Protein AF-A0A922MJH6-F1 (afdb_monomer)

Secondary structure (DSSP, 8-state):
---HHHHHHHHHHHHHHHHHHHH-TTS-HHHHHHHHHHHHHHHHHH---HHHHHHHHHHHHHHHGGGSPPTTS-----HHHHHTHHHHHHHHHHHHHHGGGS-HHHHHHHHHHSSSPHHHHHHGGG-SSHHHHHHHHHHHHHHHHHHHSSTT-THHHHHHHHHHHHHHHHHTT---TTS-HHHHHHHHHHHHHHTSTTT--S--HHHHHHHHHHHHHHHHHHHHHHHHHHHHHHHHHGGG--

Solvent-accessible surface area (backbone atoms only — not comparable to full-atom values): 13184 Å² total; per-residue (Å²): 133,76,51,76,72,52,50,52,52,50,51,66,57,48,48,60,55,30,54,50,46,48,68,40,83,87,54,53,64,67,58,24,22,50,28,27,44,51,44,32,53,48,43,64,76,72,58,83,56,66,66,62,53,49,51,52,38,52,53,24,44,70,55,28,54,70,51,43,54,44,100,86,70,45,66,55,84,44,70,70,45,52,72,41,15,60,34,26,15,28,18,40,42,24,35,40,63,47,49,68,79,43,57,38,71,58,43,44,47,37,34,71,76,38,83,71,24,57,68,58,39,55,56,25,57,62,32,78,26,66,52,29,22,53,26,25,47,48,32,50,40,48,56,50,50,46,29,45,76,47,101,74,54,46,72,83,48,45,71,62,47,62,69,42,47,65,55,49,56,48,48,30,63,52,80,66,80,89,55,58,74,67,58,45,53,50,45,21,51,52,33,52,58,46,46,39,66,84,73,45,94,77,84,53,70,68,59,54,54,48,48,50,52,49,49,52,50,48,50,53,51,52,49,52,53,48,54,59,46,53,71,58,52,60,65,60,64,71,74,75,80,127

Radius of gyration: 19.32 Å; Cα contacts (8 Å, |Δi|>4): 259; chains: 1; bounding box: 60×49×44 Å

Nearest PDB structures (foldseek):
  3tj1-assembly1_A  TM=5.014E-01  e=6.610E+00  Saccharomyces cerevisiae S288C
  6qzr-assembly3_E-4  TM=2.873E-01  e=4.414E+00  Homo sapiens
  5xjm-assembly1_A  TM=2.313E-01  e=6.043E+00  Homo sapiens
  5n5y-assembly1_O  TM=2.832E-01  e=8.652E+00  Saccharomyces cerevisiae

Sequence (242 aa):
MIGEDGTEEFVREVRPALIAACTDKTASLDTRTECCSSLAVLCYLMEDDLSEILEVMRMYETIFSGSYLKGDGSVKVSGAAVDAGACHAAALDGWALLLPLLAPGHALALLTNQAPSFARLGDLLEAVSLEVRMAAGTALAIAYETVTDDDGSAESLTDLVDGLLPRLSELARDSHKFRAKRDRKLQRATFRDILKPYCNQFMIFILTIILISQHLQNNAACKARTLARKKNRDKRSAALAM

InterPro domains:
  IPR006921 Interferon-related developmental regulator, C-terminal [PF04836] (214-237)
  IPR007701 Interferon-related developmental regulator, N-terminal [PF05004] (5-196)
  IPR016024 Armadillo-type fold [SSF48371] (8-189)
  IPR039777 Interferon-related developmental regulator [PTHR12354] (5-196)

Organism: Spodoptera exigua (NCBI:txid7107)

Foldseek 3Di:
DQPPVRLVVCLVPVLVVLLCQLPPPVDDLVSNLLSLLVNLVSCLVPNLDPVVLVVLLVSLCVLLVLQFADPVLHGDDDPVQQNNLSSNLSSLLSNLLSLLSDQLVVLQCCLPPHPPHLVRLLSQCNGPHLSSVLSSLLSNLSSQCSNVVDPPRNVVCVVVVVVSVVVLVCQLVDPDPPDDPVSSVVSNVSSVLSCCVVPPVDDCNVVSSCVSNVVSVVVVVVVVVVVVVVVVVVVVVVVPPD

pLDDT: mean 80.91, std 15.32, range [41.16, 98.0]

Mean predicted aligned error: 9.67 Å

Structure (mmCIF, N/CA/C/O backbone):
data_AF-A0A922MJH6-F1
#
_entry.id   AF-A0A922MJH6-F1
#
loop_
_atom_site.group_PDB
_atom_site.id
_atom_site.type_symbol
_atom_site.label_atom_id
_atom_site.label_alt_id
_atom_site.label_comp_id
_atom_site.label_asym_id
_atom_site.label_entity_id
_atom_site.label_seq_id
_atom_site.pdbx_PDB_ins_code
_atom_site.Cartn_x
_atom_site.Cartn_y
_atom_site.Cartn_z
_atom_site.occupancy
_atom_site.B_iso_or_equiv
_atom_site.auth_seq_id
_atom_site.auth_comp_id
_atom_site.auth_asym_id
_atom_site.auth_atom_id
_atom_site.pdbx_PDB_model_num
ATOM 1 N N . MET A 1 1 ? -28.861 15.941 -3.429 1.00 41.50 1 MET A N 1
ATOM 2 C CA . MET A 1 1 ? -27.729 16.735 -3.934 1.00 41.50 1 MET A CA 1
ATOM 3 C C . MET A 1 1 ? -27.183 17.474 -2.740 1.00 41.50 1 MET A C 1
ATOM 5 O O . MET A 1 1 ? -27.859 18.359 -2.240 1.00 41.50 1 MET A O 1
ATOM 9 N N . ILE A 1 2 ? -26.065 17.002 -2.205 1.00 48.47 2 ILE A N 1
ATOM 10 C CA . ILE A 1 2 ? -25.279 17.785 -1.255 1.00 48.47 2 ILE A CA 1
ATOM 11 C C . ILE A 1 2 ? -24.540 18.800 -2.144 1.00 48.47 2 ILE A C 1
ATOM 13 O O . ILE A 1 2 ? -23.978 18.382 -3.154 1.00 48.47 2 ILE A O 1
ATOM 17 N N . GLY A 1 3 ? -24.681 20.105 -1.890 1.00 54.25 3 GLY A N 1
ATOM 18 C CA . GLY A 1 3 ? -23.923 21.130 -2.628 1.00 54.25 3 GLY A CA 1
ATOM 19 C C . GLY A 1 3 ? -22.424 21.022 -2.327 1.00 54.25 3 GLY A C 1
ATOM 20 O O . GLY A 1 3 ? -22.069 20.343 -1.367 1.00 54.25 3 GLY A O 1
ATOM 21 N N . GLU A 1 4 ? -21.567 21.683 -3.111 1.00 59.75 4 GLU A N 1
ATOM 22 C CA . GLU A 1 4 ? -20.101 21.672 -2.910 1.00 59.75 4 GLU A CA 1
ATOM 23 C C . GLU A 1 4 ? -19.707 21.987 -1.448 1.00 59.75 4 GLU A C 1
ATOM 25 O O . GLU A 1 4 ? -18.913 21.256 -0.855 1.00 59.75 4 GLU A O 1
ATOM 30 N N . ASP A 1 5 ? -20.390 22.943 -0.806 1.00 61.47 5 ASP A N 1
ATOM 31 C CA . ASP A 1 5 ? -20.193 23.278 0.617 1.00 61.47 5 ASP A CA 1
ATOM 32 C C . ASP A 1 5 ? -20.487 22.107 1.576 1.00 61.47 5 ASP A C 1
ATOM 34 O O . ASP A 1 5 ? -19.792 21.898 2.570 1.00 61.47 5 ASP A O 1
ATOM 38 N N . GLY A 1 6 ? -21.517 21.307 1.288 1.00 70.12 6 GLY A N 1
ATOM 39 C CA . GLY A 1 6 ? -21.887 20.175 2.140 1.00 70.12 6 GLY A CA 1
ATOM 40 C C . GLY A 1 6 ? -21.005 18.945 1.916 1.00 70.12 6 GLY A C 1
ATOM 41 O O . GLY A 1 6 ? -20.899 18.091 2.797 1.00 70.12 6 GLY A O 1
ATOM 42 N N . THR A 1 7 ? -20.381 18.822 0.739 1.00 71.94 7 THR A N 1
ATOM 43 C CA . THR A 1 7 ? -19.410 17.752 0.475 1.00 71.94 7 THR A CA 1
ATOM 44 C C . THR A 1 7 ? -18.099 18.011 1.203 1.00 71.94 7 THR A C 1
ATOM 46 O O . THR A 1 7 ? -17.541 17.077 1.778 1.00 71.94 7 THR A O 1
ATOM 49 N N . GLU A 1 8 ? -17.658 19.267 1.261 1.00 72.88 8 GLU A N 1
ATOM 50 C CA . GLU A 1 8 ? -16.453 19.653 1.995 1.00 72.88 8 GLU A CA 1
ATOM 51 C C . GLU A 1 8 ? -16.626 19.453 3.514 1.00 72.88 8 GLU A C 1
ATOM 53 O O . GLU A 1 8 ? -15.759 18.880 4.175 1.00 72.88 8 GLU A O 1
ATOM 58 N N . GLU A 1 9 ? -17.783 19.835 4.071 1.00 79.81 9 GLU A N 1
ATOM 59 C CA . GLU A 1 9 ? -18.111 19.612 5.487 1.00 79.81 9 GLU A CA 1
ATOM 60 C C . GLU A 1 9 ? -18.127 18.117 5.848 1.00 79.81 9 GLU A C 1
ATOM 62 O O . GLU A 1 9 ? -17.487 17.702 6.817 1.00 79.81 9 GLU A O 1
ATOM 67 N N . PHE A 1 10 ? -18.769 17.283 5.021 1.00 81.62 10 PHE A N 1
ATOM 68 C CA . PHE A 1 10 ? -18.782 15.829 5.209 1.00 81.62 10 PHE A CA 1
ATOM 69 C C . PHE A 1 10 ? -17.367 15.236 5.229 1.00 81.62 10 PHE A C 1
ATOM 71 O O . PHE A 1 10 ? -17.035 14.415 6.086 1.00 81.62 10 PHE A O 1
ATOM 78 N N . VAL A 1 11 ? -16.516 15.655 4.294 1.00 81.38 11 VAL A N 1
ATOM 79 C CA . VAL A 1 11 ? -15.129 15.192 4.194 1.00 81.38 11 VAL A CA 1
ATOM 80 C C . VAL A 1 11 ? -14.319 15.600 5.432 1.00 81.38 11 VAL A C 1
ATOM 82 O O . VAL A 1 11 ? -13.539 14.791 5.949 1.00 81.38 11 VAL A O 1
ATOM 85 N N . ARG A 1 12 ? -14.544 16.816 5.943 1.00 83.31 12 ARG A N 1
ATOM 86 C CA . ARG A 1 12 ? -13.898 17.350 7.151 1.00 83.31 12 ARG A CA 1
ATOM 87 C C . ARG A 1 12 ? -14.277 16.575 8.414 1.00 83.31 12 ARG A C 1
ATOM 89 O O . ARG A 1 12 ? -13.444 16.425 9.304 1.00 83.31 12 ARG A O 1
ATOM 96 N N . GLU A 1 13 ? -15.492 16.036 8.484 1.00 87.38 13 GLU A N 1
ATOM 97 C CA . GLU A 1 13 ? -15.939 15.201 9.606 1.00 87.38 13 GLU A CA 1
ATOM 98 C C . GLU A 1 13 ? -15.499 13.734 9.482 1.00 87.38 13 GLU A C 1
ATOM 100 O O . GLU A 1 13 ? -15.044 13.118 10.450 1.00 87.38 13 GLU A O 1
ATOM 105 N N . VAL A 1 14 ? -15.635 13.148 8.290 1.00 88.88 14 VAL A N 1
ATOM 106 C CA . VAL A 1 14 ? -15.465 11.700 8.093 1.00 88.88 14 VAL A CA 1
ATOM 107 C C . VAL A 1 14 ? -13.999 11.289 8.057 1.00 88.88 14 VAL A C 1
ATOM 109 O O . VAL A 1 14 ? -13.645 10.226 8.576 1.00 88.88 14 VAL A O 1
ATOM 112 N N . ARG A 1 15 ? -13.121 12.110 7.479 1.00 89.94 15 ARG A N 1
ATOM 113 C CA . ARG A 1 15 ? -11.704 11.760 7.341 1.00 89.94 15 ARG A CA 1
ATOM 114 C C . ARG A 1 15 ? -10.993 11.603 8.690 1.00 89.94 15 ARG A C 1
ATOM 116 O O . ARG A 1 15 ? -10.376 10.551 8.864 1.00 89.94 15 ARG A O 1
ATOM 123 N N . PRO A 1 16 ? -11.092 12.526 9.671 1.00 92.38 16 PRO A N 1
ATOM 124 C CA . PRO A 1 16 ? -10.463 12.318 10.976 1.00 92.38 16 PRO A CA 1
ATOM 125 C C . PRO A 1 16 ? -10.960 11.046 11.672 1.00 92.38 16 PRO A C 1
ATOM 127 O O . PRO A 1 16 ? -10.169 10.318 12.273 1.00 92.38 16 PRO A O 1
ATOM 130 N N . ALA A 1 17 ? -12.253 10.728 11.541 1.00 92.81 17 ALA A N 1
ATOM 131 C CA . ALA A 1 17 ? -12.826 9.502 12.091 1.00 92.81 17 ALA A CA 1
ATOM 132 C C . ALA A 1 17 ? -12.249 8.242 11.420 1.00 92.81 17 ALA A C 1
ATOM 134 O O . ALA A 1 17 ? -11.918 7.271 12.106 1.00 92.81 17 ALA A O 1
ATOM 135 N N . LEU A 1 18 ? -12.075 8.259 10.095 1.00 92.81 18 LEU A N 1
ATOM 136 C CA . LEU A 1 18 ? -11.432 7.166 9.365 1.00 92.81 18 LEU A CA 1
ATOM 137 C C . LEU A 1 18 ? -9.947 7.025 9.726 1.00 92.81 18 LEU A C 1
ATOM 139 O O . LEU A 1 18 ? -9.496 5.900 9.938 1.00 92.81 18 LEU A O 1
ATOM 143 N N . ILE A 1 19 ? -9.201 8.127 9.852 1.00 94.12 19 ILE A N 1
ATOM 144 C CA . ILE A 1 19 ? -7.792 8.118 10.290 1.00 94.12 19 ILE A CA 1
ATOM 145 C C . ILE A 1 19 ? -7.670 7.501 11.690 1.00 94.12 19 ILE A C 1
ATOM 147 O O . ILE A 1 19 ? -6.842 6.608 11.913 1.00 94.12 19 ILE A O 1
ATOM 151 N N . ALA A 1 20 ? -8.531 7.921 12.621 1.00 94.69 20 ALA A N 1
ATOM 152 C CA . ALA A 1 20 ? -8.580 7.360 13.967 1.00 94.69 20 ALA A CA 1
ATOM 153 C C . ALA A 1 20 ? -8.878 5.853 13.928 1.00 94.69 20 ALA A C 1
ATOM 155 O O . ALA A 1 20 ? -8.175 5.066 14.559 1.00 94.69 20 ALA A O 1
ATOM 156 N N . ALA A 1 21 ? -9.850 5.426 13.118 1.00 94.56 21 ALA A N 1
ATOM 157 C CA . ALA A 1 21 ? -10.200 4.015 12.982 1.00 94.56 21 ALA A CA 1
ATOM 158 C C . ALA A 1 21 ? -9.085 3.168 12.337 1.00 94.56 21 ALA A C 1
ATOM 160 O O . ALA A 1 21 ? -8.906 2.015 12.720 1.00 94.56 21 ALA A O 1
ATOM 161 N N . CYS A 1 22 ? -8.305 3.710 11.393 1.00 93.50 22 CYS A N 1
ATOM 162 C CA . CYS A 1 22 ? -7.173 2.998 10.779 1.00 93.50 22 CYS A CA 1
ATOM 163 C C . CYS A 1 22 ? -6.057 2.690 11.795 1.00 93.50 22 CYS A C 1
ATOM 165 O O . CYS A 1 22 ? -5.424 1.623 11.752 1.00 93.50 22 CYS A O 1
ATOM 167 N N . THR A 1 23 ? -5.824 3.625 12.719 1.00 93.38 23 THR A N 1
ATOM 168 C CA . THR A 1 23 ? -4.714 3.592 13.684 1.00 93.38 23 THR A CA 1
ATOM 169 C C . THR A 1 23 ? -5.100 3.028 15.056 1.00 93.38 23 THR A C 1
ATOM 171 O O . THR A 1 23 ? -4.215 2.654 15.831 1.00 93.38 23 THR A O 1
ATOM 174 N N . ASP A 1 24 ? -6.396 2.872 15.336 1.00 93.88 24 ASP A N 1
ATOM 175 C CA . ASP A 1 24 ? -6.909 2.262 16.561 1.00 93.88 24 ASP A CA 1
ATOM 176 C C . ASP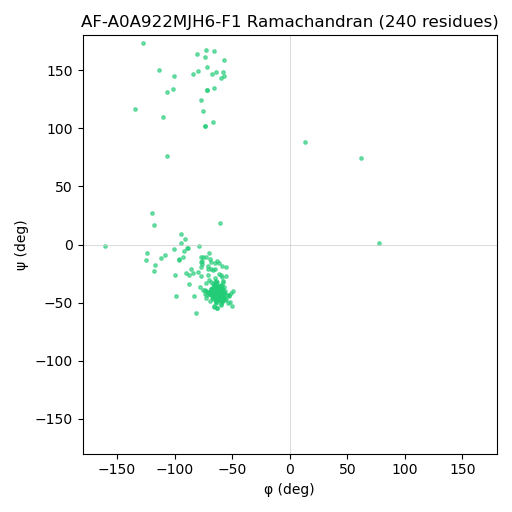 A 1 24 ? -6.557 0.768 16.644 1.00 93.88 24 ASP A C 1
ATOM 178 O O . ASP A 1 24 ? -7.149 -0.090 15.988 1.00 93.88 24 ASP A O 1
ATOM 182 N N . LYS A 1 25 ? -5.592 0.435 17.506 1.00 91.06 25 LYS A N 1
ATOM 183 C CA . LYS A 1 25 ? -5.151 -0.949 17.742 1.00 91.06 25 LYS A CA 1
ATOM 184 C C . LYS A 1 25 ? -6.161 -1.790 18.529 1.00 91.06 25 LYS A C 1
ATOM 186 O O . LYS A 1 25 ? -5.965 -3.000 18.627 1.00 91.06 25 LYS A O 1
ATOM 191 N N . THR A 1 26 ? -7.196 -1.179 19.105 1.00 93.44 26 THR A N 1
ATOM 192 C CA . THR A 1 26 ? -8.280 -1.887 19.803 1.00 93.44 26 THR A CA 1
ATOM 193 C C . THR A 1 26 ? -9.383 -2.339 18.844 1.00 93.44 26 THR A C 1
ATOM 195 O O . THR A 1 26 ? -10.095 -3.302 19.137 1.00 93.44 26 THR A O 1
ATOM 198 N N . ALA A 1 27 ? -9.478 -1.709 17.669 1.00 92.94 27 ALA A N 1
ATOM 199 C CA . ALA A 1 27 ? -10.381 -2.113 16.604 1.00 92.94 27 ALA A CA 1
ATOM 200 C C . ALA A 1 27 ? -9.930 -3.418 15.926 1.00 92.94 27 ALA A C 1
ATOM 202 O O . ALA A 1 27 ? -8.744 -3.750 15.845 1.00 92.94 27 ALA A O 1
ATOM 203 N N . SER A 1 28 ? -10.899 -4.159 15.384 1.00 94.69 28 SER A N 1
ATOM 204 C CA . SER A 1 28 ? -10.612 -5.394 14.649 1.00 94.69 28 SER A CA 1
ATOM 205 C C . SER A 1 28 ? -9.804 -5.119 13.374 1.00 94.69 28 SER A C 1
ATOM 207 O O . SER A 1 28 ? -9.985 -4.088 12.723 1.00 94.69 28 SER A O 1
ATOM 209 N N . LEU A 1 29 ? -8.947 -6.064 12.972 1.00 93.19 29 LEU A N 1
ATOM 210 C CA . LEU A 1 29 ? -8.166 -5.948 11.732 1.00 93.19 29 LEU A CA 1
ATOM 211 C C . LEU A 1 29 ? -9.058 -5.802 10.493 1.00 93.19 29 LEU A C 1
ATOM 213 O O . LEU A 1 29 ? -8.712 -5.051 9.584 1.00 93.19 29 LEU A O 1
ATOM 217 N N . ASP A 1 30 ? -10.223 -6.451 10.480 1.00 92.25 30 ASP A N 1
ATOM 218 C CA . ASP A 1 30 ? -11.203 -6.307 9.402 1.00 92.25 30 ASP A CA 1
ATOM 219 C C . ASP A 1 30 ? -11.723 -4.868 9.310 1.00 92.25 30 ASP A C 1
ATOM 221 O O . ASP A 1 30 ? -11.729 -4.288 8.226 1.00 92.25 30 ASP A O 1
ATOM 225 N N . THR A 1 31 ? -12.104 -4.268 10.443 1.00 93.00 31 THR A N 1
ATOM 226 C CA . THR A 1 31 ? -12.551 -2.867 10.502 1.00 93.00 31 THR A CA 1
ATOM 227 C C . THR A 1 31 ? -11.465 -1.932 9.987 1.00 93.00 31 THR A C 1
ATOM 229 O O . THR A 1 31 ? -11.724 -1.119 9.106 1.00 93.00 31 THR A O 1
ATOM 232 N N . ARG A 1 32 ? -10.233 -2.093 10.480 1.00 96.06 32 ARG A N 1
ATOM 233 C CA . ARG A 1 32 ? -9.094 -1.257 10.081 1.00 96.06 32 ARG A CA 1
ATOM 234 C C . ARG A 1 32 ? -8.790 -1.374 8.587 1.00 96.06 32 ARG A C 1
ATOM 236 O O . ARG A 1 32 ? -8.533 -0.363 7.943 1.00 96.06 32 ARG A O 1
ATOM 243 N N . THR A 1 33 ? -8.878 -2.583 8.030 1.00 94.94 33 THR A N 1
ATOM 244 C CA . THR A 1 33 ? -8.679 -2.848 6.594 1.00 94.94 33 THR A CA 1
ATOM 245 C C . THR A 1 33 ? -9.696 -2.087 5.740 1.00 94.94 33 THR A C 1
ATOM 247 O O . THR A 1 33 ? -9.323 -1.419 4.773 1.00 94.94 33 THR A O 1
ATOM 250 N N . GLU A 1 34 ? -10.978 -2.146 6.111 1.00 91.56 34 GLU A N 1
ATOM 251 C CA . GLU A 1 34 ? -12.038 -1.423 5.397 1.00 91.56 34 GLU A CA 1
ATOM 252 C C . GLU A 1 34 ? -11.906 0.094 5.559 1.00 91.56 34 GLU A C 1
ATOM 254 O O . GLU A 1 34 ? -12.120 0.829 4.595 1.00 91.56 34 GLU A O 1
ATOM 259 N N . CYS A 1 35 ? -11.512 0.572 6.743 1.00 95.56 35 CYS A N 1
ATOM 260 C CA . CYS A 1 35 ? -11.248 1.990 6.971 1.00 95.56 35 CYS A CA 1
ATOM 261 C C . CYS A 1 35 ? -10.081 2.491 6.113 1.00 95.56 35 CYS A C 1
ATOM 263 O O . CYS A 1 35 ? -10.225 3.548 5.508 1.00 95.56 35 CYS A O 1
ATOM 265 N N . CYS A 1 36 ? -8.995 1.718 5.972 1.00 96.56 36 CYS A N 1
ATOM 266 C CA . CYS A 1 36 ? -7.884 2.075 5.081 1.00 96.56 36 CYS A CA 1
ATOM 267 C C . CYS A 1 36 ? -8.365 2.200 3.630 1.00 96.56 36 CYS A C 1
ATOM 269 O O . CYS A 1 36 ? -8.112 3.194 2.962 1.00 96.56 36 CYS A O 1
ATOM 271 N N . SER A 1 37 ? -9.135 1.220 3.157 1.00 93.06 37 SER A N 1
ATOM 272 C CA . SER A 1 37 ? -9.678 1.246 1.793 1.00 93.06 37 SER A CA 1
ATOM 273 C C . SER A 1 37 ? -10.624 2.433 1.571 1.00 93.06 37 SER A C 1
ATOM 275 O O . SER A 1 37 ? -10.563 3.100 0.541 1.00 93.06 37 SER A O 1
ATOM 277 N N . SER A 1 38 ? -11.490 2.713 2.548 1.00 91.88 38 SER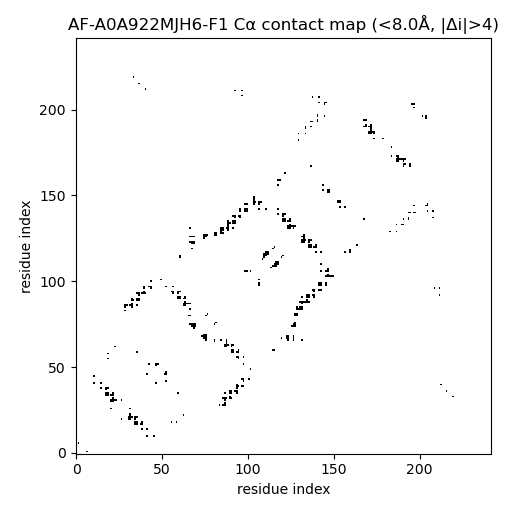 A N 1
ATOM 278 C CA . SER A 1 38 ? -12.481 3.793 2.471 1.00 91.88 38 SER A CA 1
ATOM 279 C C . SER A 1 38 ? -11.827 5.170 2.515 1.00 91.88 38 SER A C 1
ATOM 281 O O . SER A 1 38 ? -12.211 6.045 1.745 1.00 91.88 38 SER A O 1
ATOM 283 N N . LEU A 1 39 ? -10.826 5.353 3.379 1.00 93.69 39 LEU A N 1
ATOM 284 C CA . LEU A 1 39 ? -10.064 6.594 3.480 1.00 93.69 39 LEU A CA 1
ATOM 285 C C . LEU A 1 39 ? -9.294 6.871 2.188 1.00 93.69 39 LEU A C 1
ATOM 287 O O . LEU A 1 39 ? -9.320 7.995 1.706 1.00 93.69 39 LEU A O 1
ATOM 291 N N . ALA A 1 40 ? -8.668 5.853 1.590 1.00 92.56 40 ALA A N 1
ATOM 292 C CA . ALA A 1 40 ? -7.939 6.016 0.335 1.00 92.56 40 ALA A CA 1
ATOM 293 C C . ALA A 1 40 ? -8.857 6.490 -0.799 1.00 92.56 40 ALA A C 1
ATOM 295 O O . ALA A 1 40 ? -8.517 7.431 -1.508 1.00 92.56 40 ALA A O 1
ATOM 296 N N . VAL A 1 41 ? -10.040 5.880 -0.936 1.00 88.25 41 VAL A N 1
ATOM 297 C CA . VAL A 1 41 ? -11.032 6.286 -1.943 1.00 88.25 41 VAL A CA 1
ATOM 298 C C . VAL A 1 41 ? -11.589 7.681 -1.649 1.00 88.25 41 VAL A C 1
ATOM 300 O O . VAL A 1 41 ? -11.772 8.458 -2.581 1.00 88.25 41 VAL A O 1
ATOM 303 N N . LEU A 1 42 ? -11.839 8.011 -0.378 1.00 88.44 42 LEU A N 1
ATOM 304 C CA . LEU A 1 42 ? -12.294 9.343 0.026 1.00 88.44 42 LEU A CA 1
ATOM 305 C C . LEU A 1 42 ? -11.269 10.413 -0.369 1.00 88.44 42 LEU A C 1
ATOM 307 O O . LEU A 1 42 ? -11.633 11.361 -1.055 1.00 88.44 42 LEU A O 1
ATOM 311 N N . CYS A 1 43 ? -10.002 10.230 0.011 1.00 89.88 43 CYS A N 1
ATOM 312 C CA . CYS A 1 43 ? -8.921 11.156 -0.322 1.00 89.88 43 CYS A CA 1
ATOM 313 C C . CYS A 1 43 ? -8.691 11.238 -1.836 1.00 89.88 43 CYS A C 1
ATOM 315 O O . CYS A 1 43 ? -8.580 12.329 -2.369 1.00 89.88 43 CYS A O 1
ATOM 317 N N . TYR A 1 44 ? -8.703 10.111 -2.553 1.00 87.19 44 TYR A N 1
ATOM 318 C CA . TYR A 1 44 ? -8.515 10.115 -4.006 1.00 87.19 44 TYR A CA 1
ATOM 319 C C . TYR A 1 44 ? -9.596 10.894 -4.764 1.00 87.19 44 TYR A C 1
ATOM 321 O O . TYR A 1 44 ? -9.315 11.502 -5.791 1.00 87.19 44 TYR A O 1
ATOM 329 N N . LEU A 1 45 ? -10.843 10.843 -4.291 1.00 83.81 45 LEU A N 1
ATOM 330 C CA . LEU A 1 45 ? -11.960 11.495 -4.971 1.00 83.81 45 LEU A CA 1
ATOM 331 C C . LEU A 1 45 ? -12.148 12.951 -4.552 1.00 83.81 45 LEU A C 1
ATOM 333 O O . LEU A 1 45 ? -12.630 13.734 -5.364 1.00 83.81 45 LEU A O 1
ATOM 337 N N . MET A 1 46 ? -11.864 13.277 -3.290 1.00 84.06 46 MET A N 1
ATOM 338 C CA . MET A 1 46 ? -12.343 14.508 -2.660 1.00 84.06 46 MET A CA 1
ATOM 339 C C . MET A 1 46 ? -11.239 15.389 -2.078 1.00 84.06 46 MET A C 1
ATOM 341 O O . MET A 1 46 ? -11.571 16.474 -1.620 1.00 84.06 46 MET A O 1
ATOM 345 N N . GLU A 1 47 ? -9.982 14.938 -2.038 1.00 83.19 47 GLU A N 1
ATOM 346 C CA . GLU A 1 47 ? -8.882 15.752 -1.517 1.00 83.19 47 GLU A CA 1
ATOM 347 C C . GLU A 1 47 ? -8.048 16.373 -2.637 1.00 83.19 47 GLU A C 1
ATOM 349 O O . GLU A 1 47 ? -7.632 15.677 -3.566 1.00 83.19 47 GLU A O 1
ATOM 354 N N . ASP A 1 48 ? -7.756 17.662 -2.497 1.00 83.00 48 ASP A N 1
ATOM 355 C CA . ASP A 1 48 ? -6.895 18.443 -3.382 1.00 83.00 48 ASP A CA 1
ATOM 356 C C . ASP A 1 48 ? -5.733 19.143 -2.646 1.00 83.00 48 ASP A C 1
ATOM 358 O O . ASP A 1 48 ? -4.757 19.544 -3.290 1.00 83.00 48 ASP A O 1
ATOM 362 N N . ASP A 1 49 ? -5.757 19.224 -1.310 1.00 87.81 49 ASP A N 1
ATOM 363 C CA . ASP A 1 49 ? -4.648 19.714 -0.494 1.00 87.81 49 ASP A CA 1
ATOM 364 C C . ASP A 1 49 ? -3.520 18.674 -0.397 1.00 87.81 49 ASP A C 1
ATOM 366 O O . ASP A 1 49 ? -3.629 17.592 0.191 1.00 87.81 49 ASP A O 1
ATOM 370 N N . LEU A 1 50 ? -2.367 19.038 -0.961 1.00 88.00 50 LEU A N 1
ATOM 371 C CA . LEU A 1 50 ? -1.170 18.202 -0.976 1.00 88.00 50 LEU A CA 1
ATOM 372 C C . LEU A 1 50 ? -0.666 17.835 0.432 1.00 88.00 50 LEU A C 1
ATOM 374 O O . LEU A 1 50 ? -0.141 16.738 0.626 1.00 88.00 50 LEU A O 1
ATOM 378 N N . SER A 1 51 ? -0.788 18.731 1.411 1.00 92.31 51 SER A N 1
ATOM 379 C CA . SER A 1 51 ? -0.324 18.492 2.783 1.00 92.31 51 SER A CA 1
ATOM 380 C C . SER A 1 51 ? -1.162 17.405 3.445 1.00 92.31 51 SER A C 1
ATOM 382 O O . SER A 1 51 ? -0.604 16.462 4.008 1.00 92.31 51 SER A O 1
ATOM 384 N N . GLU A 1 52 ? -2.482 17.485 3.291 1.00 90.25 52 GLU A N 1
ATOM 385 C CA . GLU A 1 52 ? -3.437 16.487 3.781 1.00 90.25 52 GLU A CA 1
ATOM 386 C C . GLU A 1 52 ? -3.200 15.112 3.138 1.00 90.25 52 GLU A C 1
ATOM 388 O O . GLU A 1 52 ? -3.139 14.088 3.830 1.00 90.25 52 GLU A O 1
ATOM 393 N N . ILE A 1 53 ? -2.977 15.075 1.818 1.00 90.94 53 ILE A N 1
ATOM 394 C CA . ILE A 1 53 ? -2.637 13.838 1.093 1.00 90.94 53 ILE A CA 1
ATOM 395 C C . ILE A 1 53 ? -1.358 13.219 1.667 1.00 90.94 53 ILE A C 1
ATOM 397 O O . ILE A 1 53 ? -1.322 12.022 1.973 1.00 90.94 53 ILE A O 1
ATOM 401 N N . LEU A 1 54 ? -0.309 14.025 1.857 1.00 94.00 54 LEU A N 1
ATOM 402 C CA . LEU A 1 54 ? 0.968 13.560 2.400 1.00 94.00 54 LEU A CA 1
ATOM 403 C C . LEU A 1 54 ? 0.846 13.070 3.848 1.00 94.00 54 LEU A C 1
ATOM 405 O O . LEU A 1 54 ? 1.513 12.100 4.220 1.00 94.00 54 LEU A O 1
ATOM 409 N N . GLU A 1 55 ? 0.006 13.694 4.672 1.00 95.12 55 GLU A N 1
ATOM 410 C CA . GLU A 1 55 ? -0.267 13.233 6.036 1.00 95.12 55 GLU A CA 1
ATOM 411 C C . GLU A 1 55 ? -0.948 11.863 6.051 1.00 95.12 55 GLU A C 1
ATOM 413 O O . GLU A 1 55 ? -0.513 10.964 6.783 1.00 95.12 55 GLU A O 1
ATOM 418 N N . VAL A 1 56 ? -1.944 11.653 5.187 1.00 95.88 56 VAL A N 1
ATOM 419 C CA . VAL A 1 56 ? -2.608 10.351 5.034 1.00 95.88 56 VAL A CA 1
ATOM 420 C C . VAL A 1 56 ? -1.633 9.293 4.506 1.00 95.88 56 VAL A C 1
ATOM 422 O O . VAL A 1 56 ? -1.596 8.176 5.031 1.00 95.88 56 VAL A O 1
ATOM 425 N N . MET A 1 57 ? -0.783 9.635 3.532 1.00 96.81 57 MET A N 1
ATOM 426 C CA . MET A 1 57 ? 0.262 8.733 3.032 1.00 96.81 57 MET A CA 1
ATOM 427 C C . MET A 1 57 ? 1.253 8.335 4.138 1.00 96.81 57 MET A C 1
ATOM 429 O O . MET A 1 57 ? 1.557 7.150 4.296 1.00 96.81 57 MET A O 1
ATOM 433 N N . ARG A 1 58 ? 1.715 9.288 4.958 1.00 96.19 58 ARG A N 1
ATOM 434 C CA . ARG A 1 58 ? 2.584 8.998 6.115 1.00 96.19 58 ARG A CA 1
ATOM 435 C C . ARG A 1 58 ? 1.887 8.101 7.130 1.00 96.19 58 ARG A C 1
ATOM 437 O O . ARG A 1 58 ? 2.497 7.161 7.637 1.00 96.19 58 ARG A O 1
ATOM 444 N N . MET A 1 59 ? 0.605 8.345 7.401 1.00 96.81 59 MET A N 1
ATOM 445 C CA . MET A 1 59 ? -0.195 7.501 8.286 1.00 96.81 59 MET A CA 1
ATOM 446 C C . MET A 1 59 ? -0.270 6.059 7.765 1.00 96.81 59 MET A C 1
ATOM 448 O O . MET A 1 59 ? -0.002 5.134 8.537 1.00 96.81 59 MET A O 1
ATOM 452 N N . TYR A 1 60 ? -0.526 5.847 6.468 1.00 98.00 60 TYR A N 1
ATOM 453 C CA . TYR A 1 60 ? -0.499 4.503 5.881 1.00 98.00 60 TYR A CA 1
ATOM 454 C C . TYR A 1 60 ? 0.850 3.811 6.059 1.00 98.00 60 TYR A C 1
ATOM 456 O O . TYR A 1 60 ? 0.881 2.626 6.405 1.00 98.00 60 TYR A O 1
ATOM 464 N N . GLU A 1 61 ? 1.957 4.540 5.904 1.00 96.81 61 GLU A N 1
ATOM 465 C CA . GLU A 1 61 ? 3.290 3.984 6.132 1.00 96.81 61 GLU A CA 1
ATOM 466 C C . GLU A 1 61 ? 3.464 3.461 7.562 1.00 96.81 61 GLU A C 1
ATOM 468 O O . GLU A 1 61 ? 3.982 2.358 7.772 1.00 96.81 61 GLU A O 1
ATOM 473 N N . THR A 1 62 ? 2.951 4.179 8.566 1.00 96.06 62 THR A N 1
ATOM 474 C CA . THR A 1 62 ? 2.995 3.694 9.957 1.00 96.06 62 THR A CA 1
ATOM 475 C C . THR A 1 62 ? 2.269 2.357 10.146 1.00 96.06 62 THR A C 1
ATOM 477 O O . THR A 1 62 ? 2.629 1.586 11.036 1.00 96.06 62 THR A O 1
ATOM 480 N N . ILE A 1 63 ? 1.287 2.047 9.292 1.00 95.88 63 ILE A N 1
ATOM 481 C CA . ILE A 1 63 ? 0.543 0.787 9.314 1.00 95.88 63 ILE A CA 1
ATOM 482 C C . ILE A 1 63 ? 1.343 -0.311 8.610 1.00 95.88 63 ILE A C 1
ATOM 484 O O . ILE A 1 63 ? 1.663 -1.326 9.232 1.00 95.88 63 ILE A O 1
ATOM 488 N N . PHE A 1 64 ? 1.695 -0.140 7.332 1.00 96.12 64 PHE A N 1
ATOM 489 C CA . PHE A 1 64 ? 2.331 -1.224 6.571 1.00 96.12 64 PHE A CA 1
ATOM 490 C C . PHE A 1 64 ? 3.822 -1.423 6.889 1.00 96.12 64 PHE A C 1
ATOM 492 O O . PHE A 1 64 ? 4.352 -2.500 6.601 1.00 96.12 64 PHE A O 1
ATOM 499 N N . SER A 1 65 ? 4.488 -0.470 7.556 1.00 94.56 65 SER A N 1
ATOM 500 C CA . SER A 1 65 ? 5.871 -0.621 8.057 1.00 94.56 65 SER A CA 1
ATOM 501 C C . SER A 1 65 ? 6.048 -1.792 9.034 1.00 94.56 65 SER A C 1
ATOM 503 O O . SER A 1 65 ? 7.156 -2.320 9.200 1.00 94.56 65 SER A O 1
ATOM 505 N N . GLY A 1 66 ? 4.952 -2.296 9.614 1.00 91.94 66 GLY A N 1
ATOM 506 C CA . GLY A 1 66 ? 4.928 -3.570 10.334 1.00 91.94 66 GLY A CA 1
ATOM 507 C C . GLY A 1 66 ? 5.424 -4.759 9.495 1.00 91.94 66 GLY A C 1
ATOM 508 O O . GLY A 1 66 ? 5.987 -5.701 10.056 1.00 91.94 66 GLY A O 1
ATOM 509 N N . SER A 1 67 ? 5.294 -4.686 8.166 1.00 93.69 67 SER A N 1
ATOM 510 C CA . SER A 1 67 ? 5.759 -5.700 7.207 1.00 93.69 67 SER A CA 1
ATOM 511 C C . SER A 1 67 ? 7.175 -5.471 6.680 1.00 93.69 67 SER A C 1
ATOM 513 O O . SER A 1 67 ? 7.681 -6.337 5.968 1.00 93.69 67 SER A O 1
ATOM 515 N N . TYR A 1 68 ? 7.832 -4.353 7.018 1.00 94.00 68 TYR A N 1
ATOM 516 C CA . TYR A 1 68 ? 9.223 -4.130 6.614 1.00 94.00 68 TYR A CA 1
ATOM 517 C C . TYR A 1 68 ? 10.128 -5.242 7.132 1.00 94.00 68 TYR A C 1
ATOM 519 O O . TYR A 1 68 ? 9.908 -5.775 8.228 1.00 94.00 68 TYR A O 1
ATOM 527 N N . LEU A 1 69 ? 11.181 -5.538 6.372 1.00 89.81 69 LEU A N 1
ATOM 528 C CA . LEU A 1 69 ? 12.229 -6.465 6.780 1.00 89.81 69 LEU A CA 1
ATOM 529 C C . LEU A 1 69 ? 12.866 -6.023 8.106 1.00 89.81 69 LEU A C 1
ATOM 531 O O . LEU A 1 69 ? 12.752 -4.876 8.556 1.00 89.81 69 LEU A O 1
ATOM 535 N N . LYS A 1 70 ? 13.492 -6.972 8.793 1.00 88.19 70 LYS A N 1
ATOM 536 C CA . LYS A 1 70 ? 14.295 -6.673 9.980 1.00 88.19 70 LYS A CA 1
ATOM 537 C C . LYS A 1 70 ? 15.603 -5.988 9.565 1.00 88.19 70 LYS A C 1
ATOM 539 O O . LYS A 1 70 ? 15.975 -6.000 8.398 1.00 88.19 70 LYS A O 1
ATOM 544 N N . GLY A 1 71 ? 16.328 -5.426 10.535 1.00 83.44 71 GLY A N 1
ATOM 545 C CA . GLY A 1 71 ? 17.619 -4.771 10.278 1.00 83.44 71 GLY A CA 1
ATOM 546 C C . GLY A 1 71 ? 18.701 -5.694 9.699 1.00 83.44 71 GLY A C 1
ATOM 547 O O . GLY A 1 71 ? 19.680 -5.202 9.157 1.00 83.44 71 GLY A O 1
ATOM 548 N N . ASP A 1 72 ? 18.514 -7.015 9.784 1.00 85.00 72 ASP A N 1
ATOM 549 C CA . ASP A 1 72 ? 19.371 -8.036 9.168 1.00 85.00 72 ASP A CA 1
ATOM 550 C C . ASP A 1 72 ? 18.914 -8.451 7.751 1.00 85.00 72 ASP A C 1
ATOM 552 O O . ASP A 1 72 ? 19.472 -9.382 7.176 1.00 85.00 72 ASP A O 1
ATOM 556 N N . GLY A 1 73 ? 17.880 -7.805 7.198 1.00 82.69 73 GLY A N 1
ATOM 557 C CA . GLY A 1 73 ? 17.292 -8.138 5.896 1.00 82.69 73 GLY A CA 1
ATOM 558 C C . GLY A 1 73 ? 16.376 -9.366 5.909 1.00 82.69 73 GLY A C 1
ATOM 559 O O . GLY A 1 73 ? 15.832 -9.740 4.873 1.00 82.69 73 GLY A O 1
ATOM 560 N N . SER A 1 74 ? 16.159 -10.005 7.064 1.00 86.56 74 SER A N 1
ATOM 561 C CA . SER A 1 74 ? 15.270 -11.164 7.154 1.00 86.56 74 SER A CA 1
ATOM 562 C C . SER A 1 74 ? 13.792 -10.766 7.218 1.00 86.56 74 SER A C 1
ATOM 564 O O . SER A 1 74 ? 13.404 -9.730 7.773 1.00 86.56 74 SER A O 1
ATOM 566 N N . VAL A 1 75 ? 12.933 -11.635 6.679 1.00 86.75 75 VAL A N 1
ATOM 567 C CA . VAL A 1 75 ? 11.476 -11.453 6.698 1.00 86.75 75 VAL A CA 1
ATOM 568 C C . VAL A 1 75 ? 10.951 -11.513 8.134 1.00 86.75 75 VAL A C 1
ATOM 570 O O . VAL A 1 75 ? 11.281 -12.411 8.919 1.00 86.75 75 VAL A O 1
ATOM 573 N N . LYS A 1 76 ? 10.074 -10.571 8.497 1.00 82.94 76 LYS A N 1
ATOM 574 C CA . LYS A 1 76 ? 9.333 -10.633 9.762 1.00 82.94 76 LYS A CA 1
ATOM 575 C C . LYS A 1 76 ? 8.250 -11.706 9.682 1.00 82.94 76 LYS A C 1
ATOM 577 O O . LYS A 1 76 ? 7.182 -11.497 9.119 1.00 82.94 76 LYS A O 1
ATOM 582 N N . VAL A 1 77 ? 8.529 -12.855 10.290 1.00 81.94 77 VAL A N 1
ATOM 583 C CA . VAL A 1 77 ? 7.585 -13.971 10.425 1.00 81.94 77 VAL A CA 1
ATOM 584 C C . VAL A 1 77 ? 7.097 -14.034 11.874 1.00 81.94 77 VAL A C 1
ATOM 586 O O . VAL A 1 77 ? 7.568 -14.844 12.667 1.00 81.94 77 VAL A O 1
ATOM 589 N N . SER A 1 78 ? 6.197 -13.125 12.252 1.00 81.81 78 SER A N 1
ATOM 590 C CA . SER A 1 78 ? 5.476 -13.183 13.532 1.00 81.81 78 SER A CA 1
ATOM 591 C C . SER A 1 78 ? 3.989 -13.427 13.277 1.00 81.81 78 SER A C 1
ATOM 593 O O . SER A 1 78 ? 3.474 -12.997 12.246 1.00 81.81 78 SER A O 1
ATOM 595 N N . GLY A 1 79 ? 3.290 -14.089 14.209 1.00 79.94 79 GLY A N 1
ATOM 596 C CA . GLY A 1 79 ? 1.838 -14.308 14.092 1.00 79.94 79 GLY A CA 1
ATOM 597 C C . GLY A 1 79 ? 1.086 -12.997 13.854 1.00 79.94 79 GLY A C 1
ATOM 598 O O . GLY A 1 79 ? 0.332 -12.883 12.900 1.00 79.94 79 GLY A O 1
ATOM 599 N N . ALA A 1 80 ? 1.442 -11.950 14.605 1.00 80.69 80 ALA A N 1
ATOM 600 C CA . ALA A 1 80 ? 0.885 -10.612 14.429 1.00 80.69 80 ALA A CA 1
ATOM 601 C C . ALA A 1 80 ? 1.115 -10.014 13.024 1.00 80.69 80 ALA A C 1
ATOM 603 O O . ALA A 1 80 ? 0.225 -9.356 12.494 1.00 80.69 80 ALA A O 1
ATOM 604 N N . ALA A 1 81 ? 2.284 -10.233 12.407 1.00 76.44 81 ALA A N 1
ATOM 605 C CA . ALA A 1 81 ? 2.571 -9.731 11.059 1.00 76.44 81 ALA A CA 1
ATOM 606 C C . ALA A 1 81 ? 1.809 -10.503 9.969 1.00 76.44 81 ALA A C 1
ATOM 608 O O . ALA A 1 81 ? 1.418 -9.915 8.963 1.00 76.44 81 ALA A O 1
ATOM 609 N N . VAL A 1 82 ? 1.587 -11.805 10.175 1.00 85.38 82 VAL A N 1
ATOM 610 C CA . VAL A 1 82 ? 0.773 -12.636 9.278 1.00 85.38 82 VAL A CA 1
ATOM 611 C C . VAL A 1 82 ? -0.698 -12.239 9.380 1.00 85.38 82 VAL A C 1
ATOM 613 O O . VAL A 1 82 ? -1.326 -11.978 8.355 1.00 85.38 82 VAL A O 1
ATOM 616 N N . ASP A 1 83 ? -1.222 -12.121 10.601 1.00 88.88 83 ASP A N 1
ATOM 617 C CA . ASP A 1 83 ? -2.627 -11.788 10.855 1.00 88.88 83 ASP A CA 1
ATOM 618 C C . ASP A 1 83 ? -2.978 -10.386 10.333 1.00 88.88 83 ASP A C 1
ATOM 620 O O . ASP A 1 83 ? -4.037 -10.182 9.742 1.00 88.88 83 ASP A O 1
ATOM 624 N N . ALA A 1 84 ? -2.063 -9.421 10.479 1.00 92.75 84 ALA A N 1
ATOM 625 C CA . ALA A 1 84 ? -2.248 -8.053 9.997 1.00 92.75 84 ALA A CA 1
ATOM 626 C C . ALA A 1 84 ? -2.016 -7.875 8.483 1.00 92.75 84 ALA A C 1
ATOM 628 O O . ALA A 1 84 ? -2.196 -6.766 7.977 1.00 92.75 84 ALA A O 1
ATOM 629 N N . GLY A 1 85 ? -1.653 -8.932 7.747 1.00 93.56 85 GLY A N 1
ATOM 630 C CA . GLY A 1 85 ? -1.256 -8.854 6.337 1.00 93.56 85 GLY A CA 1
ATOM 631 C C . GLY A 1 85 ? -2.276 -8.157 5.433 1.00 93.56 85 GLY A C 1
ATOM 632 O O . GLY A 1 85 ? -1.904 -7.288 4.649 1.00 93.56 85 GLY A O 1
ATOM 633 N N . ALA A 1 86 ? -3.569 -8.454 5.595 1.00 93.94 86 ALA A N 1
ATOM 634 C CA . ALA A 1 86 ? -4.630 -7.801 4.822 1.00 93.94 86 ALA A CA 1
ATOM 635 C C . ALA A 1 86 ? -4.753 -6.295 5.126 1.00 93.94 86 ALA A C 1
ATOM 637 O O . ALA A 1 86 ? -4.943 -5.496 4.212 1.00 93.94 86 ALA A O 1
ATOM 638 N N . CYS A 1 87 ? -4.591 -5.899 6.392 1.00 95.88 87 CYS A N 1
ATOM 639 C CA . CYS A 1 87 ? -4.627 -4.494 6.800 1.00 95.88 87 CYS A CA 1
ATOM 640 C C . CYS A 1 87 ? -3.401 -3.732 6.278 1.00 95.88 87 CYS A C 1
ATOM 642 O O . CYS A 1 87 ? -3.535 -2.605 5.808 1.00 95.88 87 CYS A O 1
ATOM 644 N N . HIS A 1 88 ? -2.214 -4.346 6.330 1.00 96.75 88 HIS A N 1
ATOM 645 C CA . HIS A 1 88 ? -0.994 -3.768 5.763 1.00 96.75 88 HIS A CA 1
ATOM 646 C C . HIS A 1 88 ? -1.098 -3.622 4.240 1.00 96.75 88 HIS A C 1
ATOM 648 O O . HIS A 1 88 ? -0.712 -2.587 3.709 1.00 96.75 88 HIS A O 1
ATOM 654 N N . ALA A 1 89 ? -1.654 -4.622 3.547 1.00 95.94 89 ALA A N 1
ATOM 655 C CA . ALA A 1 89 ? -1.886 -4.558 2.108 1.00 95.94 89 ALA A CA 1
ATOM 656 C C . ALA A 1 89 ? -2.858 -3.427 1.741 1.00 95.94 89 ALA A C 1
ATOM 658 O O . ALA A 1 89 ? -2.532 -2.618 0.885 1.00 95.94 89 ALA A O 1
ATOM 659 N N . ALA A 1 90 ? -3.986 -3.295 2.449 1.00 96.00 90 ALA A N 1
ATOM 660 C CA . ALA A 1 90 ? -4.943 -2.214 2.203 1.00 96.00 90 ALA A CA 1
ATOM 661 C C . ALA A 1 90 ? -4.357 -0.817 2.465 1.00 96.00 90 ALA A C 1
ATOM 663 O O . ALA A 1 90 ? -4.657 0.119 1.730 1.00 96.00 90 ALA A O 1
ATOM 664 N N . ALA A 1 91 ? -3.513 -0.666 3.490 1.00 97.69 91 ALA A N 1
ATOM 665 C CA . ALA A 1 91 ? -2.797 0.585 3.733 1.00 97.69 91 ALA A CA 1
ATOM 666 C C . ALA A 1 91 ? -1.784 0.892 2.617 1.00 97.69 91 ALA A C 1
ATOM 668 O O . ALA A 1 91 ? -1.670 2.037 2.192 1.00 97.69 91 ALA A O 1
ATOM 669 N N . LEU A 1 92 ? -1.070 -0.121 2.119 1.00 97.44 92 LEU A N 1
ATOM 670 C CA . LEU A 1 92 ? -0.109 0.036 1.027 1.00 97.44 92 LEU A CA 1
ATOM 671 C C . LEU A 1 92 ? -0.790 0.351 -0.313 1.00 97.44 92 LEU A C 1
ATOM 673 O O . LEU A 1 92 ? -0.336 1.242 -1.024 1.00 97.44 92 LEU A O 1
ATOM 677 N N . ASP A 1 93 ? -1.901 -0.319 -0.626 1.00 95.44 93 ASP A N 1
ATOM 678 C CA . ASP A 1 93 ? -2.739 -0.001 -1.789 1.00 95.44 93 ASP A CA 1
ATOM 679 C C . ASP A 1 93 ? -3.308 1.421 -1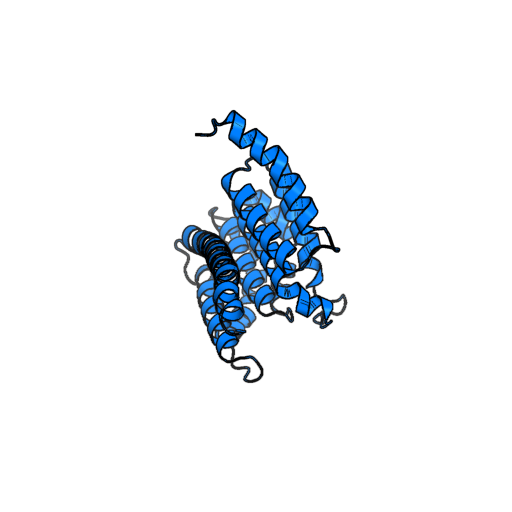.678 1.00 95.44 93 ASP A C 1
ATOM 681 O O . ASP A 1 93 ? -3.335 2.158 -2.661 1.00 95.44 93 ASP A O 1
ATOM 685 N N . GLY A 1 94 ? -3.719 1.832 -0.472 1.00 95.38 94 GLY A N 1
ATOM 686 C CA . GLY A 1 94 ? -4.182 3.190 -0.201 1.00 95.38 94 GLY A CA 1
ATOM 687 C C . GLY A 1 94 ? -3.092 4.240 -0.405 1.00 95.38 94 GLY A C 1
ATOM 688 O O . GLY A 1 94 ? -3.333 5.252 -1.054 1.00 95.38 94 GLY A O 1
ATOM 689 N N . TRP A 1 95 ? -1.877 3.976 0.076 1.00 97.31 95 TRP A N 1
ATOM 690 C CA . TRP A 1 95 ? -0.709 4.818 -0.182 1.00 97.31 95 TRP A CA 1
ATOM 691 C C . TRP A 1 95 ? -0.405 4.923 -1.684 1.00 97.31 95 TRP A C 1
ATOM 693 O O . TRP A 1 95 ? -0.216 6.023 -2.199 1.00 97.31 95 TRP A O 1
ATOM 703 N N . ALA A 1 96 ? -0.420 3.794 -2.399 1.00 95.12 96 ALA A N 1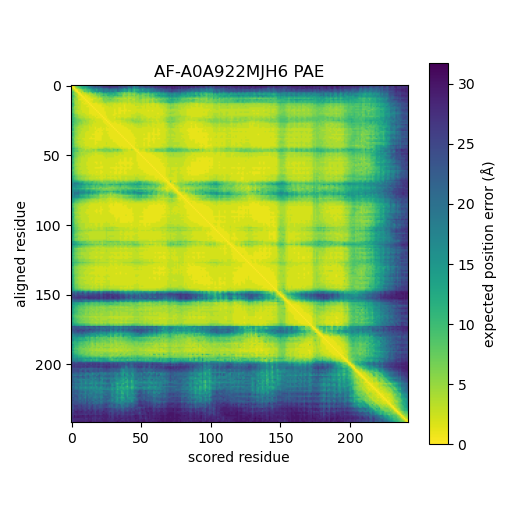
ATOM 704 C CA . ALA A 1 96 ? -0.138 3.752 -3.830 1.00 95.12 96 ALA A CA 1
ATOM 705 C C . ALA A 1 96 ? -1.203 4.484 -4.659 1.00 95.12 96 ALA A C 1
ATOM 707 O O . ALA A 1 96 ? -0.858 5.128 -5.642 1.00 95.12 96 ALA A O 1
ATOM 708 N N . LEU A 1 97 ? -2.477 4.434 -4.253 1.00 92.50 97 LEU A N 1
ATOM 709 C CA . LEU A 1 97 ? -3.571 5.152 -4.917 1.00 92.50 97 LEU A CA 1
ATOM 710 C C . LEU A 1 97 ? -3.412 6.678 -4.840 1.00 92.50 97 LEU A C 1
ATOM 712 O O . LEU A 1 97 ? -3.823 7.377 -5.763 1.00 92.50 97 LEU A O 1
ATOM 716 N N . LEU A 1 98 ? -2.830 7.188 -3.751 1.00 92.75 98 LEU A N 1
ATOM 717 C CA . LEU A 1 98 ? -2.637 8.624 -3.538 1.00 92.75 98 LEU A CA 1
ATOM 718 C C . LEU A 1 98 ? -1.373 9.170 -4.211 1.00 92.75 98 LEU A C 1
ATOM 720 O O . LEU A 1 98 ? -1.329 10.351 -4.537 1.00 92.75 98 LEU A O 1
ATOM 724 N N . LEU A 1 99 ? -0.364 8.330 -4.463 1.00 93.00 99 LEU A N 1
ATOM 725 C CA . LEU A 1 99 ? 0.896 8.750 -5.083 1.00 93.00 99 LEU A CA 1
ATOM 726 C C . LEU A 1 99 ? 0.711 9.461 -6.448 1.00 93.00 99 LEU A C 1
ATOM 728 O O . LEU A 1 99 ? 1.343 10.496 -6.642 1.00 93.00 99 LEU A O 1
ATOM 732 N N . PRO A 1 100 ? -0.158 8.991 -7.367 1.00 90.31 100 PRO A N 1
ATOM 733 C CA . PRO A 1 100 ? -0.525 9.698 -8.600 1.00 90.31 100 PRO A CA 1
ATOM 734 C C . PRO A 1 100 ? -1.072 11.121 -8.453 1.00 90.31 100 PRO A C 1
ATOM 736 O O . PRO A 1 100 ? -1.097 11.850 -9.438 1.00 90.31 100 PRO A O 1
ATOM 739 N N . LEU A 1 101 ? -1.559 11.513 -7.271 1.00 89.00 101 LEU A N 1
ATOM 740 C CA . LEU A 1 101 ? -2.068 12.871 -7.039 1.00 89.00 101 LEU A CA 1
ATOM 741 C C . LEU A 1 101 ? -0.931 13.889 -6.875 1.00 89.00 101 LEU A C 1
ATOM 743 O O . LEU A 1 101 ? -1.158 15.096 -6.921 1.00 89.00 101 LEU A O 1
ATOM 747 N N . LEU A 1 102 ? 0.300 13.415 -6.667 1.00 89.12 102 LEU A N 1
ATOM 748 C CA . LEU A 1 102 ? 1.482 14.256 -6.561 1.00 89.12 102 LEU A CA 1
ATOM 749 C C . LEU A 1 102 ? 2.021 14.575 -7.957 1.00 89.12 102 LEU A C 1
ATOM 751 O O . LEU A 1 102 ? 2.032 13.729 -8.847 1.00 89.12 102 LEU A O 1
ATOM 755 N N . ALA A 1 103 ? 2.585 15.775 -8.119 1.00 87.12 103 ALA A N 1
ATOM 756 C CA . ALA A 1 103 ? 3.378 16.081 -9.307 1.00 87.12 103 ALA A CA 1
ATOM 757 C C . ALA A 1 103 ? 4.578 15.107 -9.424 1.00 87.12 103 ALA A C 1
ATOM 759 O O . ALA A 1 103 ? 5.200 14.814 -8.392 1.00 87.12 103 ALA A O 1
ATOM 760 N N . PRO A 1 104 ? 4.979 14.670 -10.636 1.00 86.31 104 PRO A N 1
ATOM 761 C CA . PRO A 1 104 ? 6.026 13.657 -10.830 1.00 86.31 104 PRO A CA 1
ATOM 762 C C . PRO A 1 104 ? 7.337 13.946 -10.084 1.00 86.31 104 PRO A C 1
ATOM 764 O O . PRO A 1 104 ? 7.893 13.065 -9.427 1.00 86.31 104 PRO A O 1
ATOM 767 N N . GLY A 1 105 ? 7.797 15.203 -10.084 1.00 86.69 105 GLY A N 1
ATOM 768 C CA . GLY A 1 105 ? 9.000 15.611 -9.348 1.00 86.69 105 GLY A CA 1
ATOM 769 C C . GLY A 1 105 ? 8.881 15.457 -7.824 1.00 86.69 105 GLY A C 1
ATOM 770 O O . GLY A 1 105 ? 9.841 15.052 -7.166 1.00 86.69 105 GLY A O 1
ATOM 771 N N . HIS A 1 106 ? 7.699 15.715 -7.252 1.00 89.50 106 HIS A N 1
ATOM 772 C CA . HIS A 1 106 ? 7.440 15.486 -5.826 1.00 89.50 106 HIS A CA 1
ATOM 773 C C . HIS A 1 106 ? 7.360 13.992 -5.501 1.00 89.50 106 HIS A C 1
ATOM 775 O O . HIS A 1 106 ? 7.923 13.563 -4.492 1.00 89.50 106 HIS A O 1
ATOM 781 N N . ALA A 1 107 ? 6.716 13.196 -6.361 1.00 90.88 107 ALA A N 1
ATOM 782 C CA . ALA A 1 107 ? 6.670 11.744 -6.219 1.00 90.88 107 ALA A CA 1
ATOM 783 C C . ALA A 1 107 ? 8.084 11.137 -6.252 1.00 90.88 107 ALA A C 1
ATOM 785 O O . ALA A 1 107 ? 8.438 10.351 -5.372 1.00 90.88 107 ALA A O 1
ATOM 786 N N . LEU A 1 108 ? 8.935 11.571 -7.189 1.00 90.81 108 LEU A N 1
ATOM 787 C CA . LEU A 1 108 ? 10.329 11.131 -7.276 1.00 90.81 108 LEU A CA 1
ATOM 788 C C . LEU A 1 108 ? 11.135 11.518 -6.028 1.00 90.81 108 LEU A C 1
ATOM 790 O O . LEU A 1 108 ? 11.870 10.692 -5.479 1.00 90.81 108 LEU A O 1
ATOM 794 N N . ALA A 1 109 ? 10.977 12.753 -5.541 1.00 90.88 109 ALA A N 1
ATOM 795 C CA . ALA A 1 109 ? 11.640 13.205 -4.322 1.00 90.88 109 ALA A CA 1
ATOM 796 C C . ALA A 1 109 ? 11.209 12.386 -3.095 1.00 90.88 109 ALA A C 1
ATOM 798 O O . ALA A 1 109 ? 12.056 12.059 -2.261 1.00 90.88 109 ALA A O 1
ATOM 799 N N . LEU A 1 110 ? 9.926 12.020 -2.997 1.00 92.50 110 LEU A N 1
ATOM 800 C CA . LEU A 1 110 ? 9.409 11.151 -1.940 1.00 92.50 110 LEU A CA 1
ATOM 801 C C . LEU A 1 110 ? 10.035 9.754 -2.035 1.00 92.50 110 LEU A C 1
ATOM 803 O O . LEU A 1 110 ? 10.602 9.283 -1.054 1.00 92.50 110 LEU A O 1
ATOM 807 N N . LEU A 1 111 ? 10.016 9.136 -3.219 1.00 93.19 111 LEU A N 1
ATOM 808 C CA . LEU A 1 111 ? 10.551 7.789 -3.464 1.00 93.19 111 LEU A CA 1
ATOM 809 C C . LEU A 1 111 ? 12.071 7.673 -3.269 1.00 93.19 111 LEU A C 1
ATOM 811 O O . LEU A 1 111 ? 12.575 6.566 -3.058 1.00 93.19 111 LEU A O 1
ATOM 815 N N . THR A 1 112 ? 12.792 8.794 -3.341 1.00 91.12 112 THR A N 1
ATOM 816 C CA . THR A 1 112 ? 14.256 8.846 -3.208 1.00 91.12 112 THR A CA 1
ATOM 817 C C . THR A 1 112 ? 14.694 9.246 -1.800 1.00 91.12 112 THR A C 1
ATOM 819 O O . THR A 1 112 ? 15.602 8.635 -1.237 1.00 91.12 112 THR A O 1
ATOM 822 N N . ASN A 1 113 ? 14.051 10.262 -1.215 1.00 88.94 113 ASN A N 1
ATOM 823 C CA . ASN A 1 113 ? 14.535 10.934 -0.004 1.00 88.94 113 ASN A CA 1
ATOM 824 C C . ASN A 1 113 ? 13.661 10.692 1.232 1.00 88.94 113 ASN A C 1
ATOM 826 O O . ASN A 1 113 ? 14.057 11.058 2.339 1.00 88.94 113 ASN A O 1
ATOM 830 N N . GLN A 1 114 ? 12.465 10.129 1.062 1.00 89.38 114 GLN A N 1
ATOM 831 C CA . GLN A 1 114 ? 11.508 9.897 2.140 1.00 89.38 114 GLN A CA 1
ATOM 832 C C . GLN A 1 114 ? 11.048 8.437 2.142 1.00 89.38 114 GLN A C 1
ATOM 834 O O . GLN A 1 114 ? 11.432 7.631 1.294 1.00 89.38 114 GLN A O 1
ATOM 839 N N . ALA A 1 115 ? 10.284 8.070 3.166 1.00 86.31 115 ALA A N 1
ATOM 840 C CA . ALA A 1 115 ? 9.762 6.726 3.308 1.00 86.31 115 ALA A CA 1
ATOM 841 C C . ALA A 1 115 ? 8.282 6.659 2.855 1.00 86.31 115 ALA A C 1
ATOM 843 O O . ALA A 1 115 ? 7.554 7.640 3.026 1.00 86.31 115 ALA A O 1
ATOM 844 N N . PRO A 1 116 ? 7.841 5.537 2.250 1.00 92.75 116 PRO A N 1
ATOM 845 C CA . PRO A 1 116 ? 8.675 4.434 1.778 1.00 92.75 116 PRO A CA 1
ATOM 846 C C . PRO A 1 116 ? 9.482 4.838 0.529 1.00 92.75 116 PRO A C 1
ATOM 848 O O . PRO A 1 116 ? 8.935 5.371 -0.433 1.00 92.75 116 PRO A O 1
ATOM 851 N N . SER A 1 117 ? 10.782 4.534 0.521 1.00 93.38 117 SER A N 1
ATOM 852 C CA . SER A 1 117 ? 11.587 4.675 -0.693 1.00 93.38 117 SER A CA 1
ATOM 853 C C . SER A 1 117 ? 11.250 3.570 -1.696 1.00 93.38 117 SER A C 1
ATOM 855 O O . SER A 1 117 ? 10.745 2.508 -1.315 1.00 93.38 117 SER A O 1
ATOM 857 N N . PHE A 1 118 ? 11.590 3.765 -2.971 1.00 93.56 118 PHE A N 1
ATOM 858 C CA . PHE A 1 118 ? 11.344 2.757 -4.010 1.00 93.56 118 PHE A CA 1
ATOM 859 C C . PHE A 1 118 ? 11.998 1.402 -3.677 1.00 93.56 118 PHE A C 1
ATOM 861 O O . PHE A 1 118 ? 11.364 0.354 -3.776 1.00 93.56 118 PHE A O 1
ATOM 868 N N . ALA A 1 119 ? 13.234 1.418 -3.166 1.00 92.69 119 ALA A N 1
ATOM 869 C CA . ALA A 1 119 ? 13.920 0.211 -2.698 1.00 92.69 119 ALA A CA 1
ATOM 870 C C . ALA A 1 119 ? 13.170 -0.484 -1.547 1.00 92.69 119 ALA A C 1
ATOM 872 O O . ALA A 1 119 ? 13.047 -1.707 -1.527 1.00 92.69 119 ALA A O 1
ATOM 873 N N . ARG A 1 120 ? 12.598 0.293 -0.618 1.00 93.62 120 ARG A N 1
ATOM 874 C CA . ARG A 1 120 ? 11.840 -0.241 0.520 1.00 93.62 120 ARG A CA 1
ATOM 875 C C . ARG A 1 120 ? 10.501 -0.855 0.105 1.00 93.62 120 ARG A C 1
ATOM 877 O O . ARG A 1 120 ? 10.053 -1.808 0.738 1.00 93.62 120 ARG A O 1
ATOM 884 N N . LEU A 1 121 ? 9.878 -0.356 -0.963 1.00 95.38 121 LEU A N 1
ATOM 885 C CA . LEU A 1 121 ? 8.753 -1.040 -1.609 1.00 95.38 121 LEU A CA 1
ATOM 886 C C . LEU A 1 121 ? 9.203 -2.370 -2.239 1.00 95.38 121 LEU A C 1
ATOM 888 O O . LEU A 1 121 ? 8.494 -3.369 -2.130 1.00 95.38 121 LEU A O 1
ATOM 892 N N . GLY A 1 122 ? 10.406 -2.405 -2.822 1.00 94.38 122 GLY A N 1
ATOM 893 C CA . GLY A 1 122 ? 11.070 -3.621 -3.305 1.00 94.38 122 GLY A CA 1
ATOM 894 C C . GLY A 1 122 ? 11.221 -4.696 -2.227 1.00 94.38 122 GLY A C 1
ATOM 895 O O . GLY A 1 122 ? 10.828 -5.842 -2.438 1.00 94.38 122 GLY A O 1
ATOM 896 N N . ASP A 1 123 ? 11.691 -4.316 -1.039 1.00 94.62 123 ASP A N 1
ATOM 897 C CA . ASP A 1 123 ? 11.858 -5.222 0.108 1.00 94.62 123 ASP A CA 1
ATOM 898 C C . ASP A 1 123 ? 10.542 -5.907 0.529 1.00 94.62 123 ASP A C 1
ATOM 900 O O . ASP A 1 123 ? 10.533 -7.054 0.990 1.00 94.62 123 ASP A O 1
ATOM 904 N N . LEU A 1 124 ? 9.401 -5.231 0.351 1.00 95.19 124 LEU A N 1
ATOM 905 C CA . LEU A 1 124 ? 8.080 -5.778 0.675 1.00 95.19 124 LEU A CA 1
ATOM 906 C C . LEU A 1 124 ? 7.642 -6.915 -0.267 1.00 95.19 124 LEU A C 1
ATOM 908 O O . LEU A 1 124 ? 6.718 -7.659 0.075 1.00 95.19 124 LEU A O 1
ATOM 912 N N . LEU A 1 125 ? 8.328 -7.132 -1.396 1.00 93.50 125 LEU A N 1
ATOM 913 C CA . LEU A 1 125 ? 8.136 -8.317 -2.244 1.00 93.50 125 LEU A CA 1
ATOM 914 C C . LEU A 1 125 ? 8.540 -9.625 -1.544 1.00 93.50 125 LEU A C 1
ATOM 916 O O . LEU A 1 125 ? 8.113 -10.699 -1.977 1.00 93.50 125 LEU A O 1
ATOM 920 N N . GLU A 1 126 ? 9.299 -9.548 -0.447 1.00 92.62 126 GLU A N 1
ATOM 921 C CA . GLU A 1 126 ? 9.656 -10.691 0.402 1.00 92.62 126 GLU A CA 1
ATOM 922 C C . GLU A 1 126 ? 8.715 -10.887 1.599 1.00 92.62 126 GLU A C 1
ATOM 924 O O . GLU A 1 126 ? 8.900 -11.813 2.392 1.00 92.62 126 GLU A O 1
ATOM 929 N N . ALA A 1 127 ? 7.680 -10.054 1.750 1.00 91.75 127 ALA A N 1
ATOM 930 C CA . ALA A 1 127 ? 6.777 -10.134 2.892 1.00 91.75 127 ALA A CA 1
ATOM 931 C C . ALA A 1 127 ? 6.116 -11.520 3.033 1.00 91.75 127 ALA A C 1
ATOM 933 O O . ALA A 1 127 ? 5.748 -12.187 2.062 1.00 91.75 127 ALA A O 1
ATOM 934 N N . VAL A 1 128 ? 5.904 -11.954 4.278 1.00 89.69 128 VAL A N 1
ATOM 935 C CA . VAL A 1 128 ? 5.277 -13.255 4.566 1.00 89.69 128 VAL A CA 1
ATOM 936 C C . VAL A 1 128 ? 3.838 -13.337 4.030 1.00 89.69 128 VAL A C 1
ATOM 938 O O . VAL A 1 128 ? 3.434 -14.368 3.485 1.00 89.69 128 VAL A O 1
ATOM 941 N N . SER A 1 129 ? 3.083 -12.237 4.118 1.00 90.50 129 SER A N 1
ATOM 942 C CA . SER A 1 129 ? 1.725 -12.125 3.576 1.00 90.50 129 SER A CA 1
ATOM 943 C C . SER A 1 129 ? 1.760 -12.051 2.052 1.00 90.50 129 SER A C 1
ATOM 945 O O . SER A 1 129 ? 2.537 -11.305 1.457 1.00 90.50 129 SER A O 1
ATOM 947 N N . LEU A 1 130 ? 0.904 -12.843 1.405 1.00 88.94 130 LEU A N 1
ATOM 948 C CA . LEU A 1 130 ? 0.745 -12.784 -0.044 1.00 88.94 130 LEU A CA 1
ATOM 949 C C . LEU A 1 130 ? 0.138 -11.447 -0.481 1.00 88.94 130 LEU A C 1
ATOM 951 O O . LEU A 1 130 ? 0.563 -10.881 -1.483 1.00 88.94 130 LEU A O 1
ATOM 955 N N . GLU A 1 131 ? -0.839 -10.966 0.275 1.00 90.62 131 GLU A N 1
ATOM 956 C CA . GLU A 1 131 ? -1.555 -9.721 0.035 1.00 90.62 131 GLU A CA 1
ATOM 957 C C . GLU A 1 131 ? -0.580 -8.542 0.031 1.00 90.62 131 GLU A C 1
ATOM 959 O O . GLU A 1 131 ? -0.584 -7.759 -0.912 1.00 90.62 131 GLU A O 1
ATOM 964 N N . VAL A 1 132 ? 0.335 -8.483 1.009 1.00 94.25 132 VAL A N 1
ATOM 965 C CA . VAL A 1 132 ? 1.379 -7.444 1.061 1.00 94.25 132 VAL A CA 1
ATOM 966 C C . VAL A 1 132 ? 2.316 -7.530 -0.140 1.00 94.25 132 VAL A C 1
ATOM 968 O O . VAL A 1 132 ? 2.616 -6.504 -0.739 1.00 94.25 132 VAL A O 1
ATOM 971 N N . ARG A 1 133 ? 2.743 -8.735 -0.546 1.00 93.25 133 ARG A N 1
ATOM 972 C CA . ARG A 1 133 ? 3.600 -8.895 -1.735 1.00 93.25 133 ARG A CA 1
ATOM 973 C C . ARG A 1 133 ? 2.908 -8.399 -3.004 1.00 93.25 133 ARG A C 1
ATOM 975 O O . ARG A 1 133 ? 3.537 -7.748 -3.831 1.00 93.25 133 ARG A O 1
ATOM 982 N N . MET A 1 134 ? 1.619 -8.700 -3.161 1.00 90.56 134 MET A N 1
ATOM 983 C CA . MET A 1 134 ? 0.824 -8.236 -4.301 1.00 90.56 134 MET A CA 1
ATOM 984 C C . MET A 1 134 ? 0.632 -6.713 -4.290 1.00 90.56 134 MET A C 1
ATOM 986 O O . MET A 1 134 ? 0.824 -6.079 -5.329 1.00 90.56 134 MET A O 1
ATOM 990 N N . ALA A 1 135 ? 0.310 -6.135 -3.131 1.00 93.56 135 ALA A N 1
ATOM 991 C CA . ALA A 1 135 ? 0.184 -4.689 -2.955 1.00 93.56 135 ALA A CA 1
ATOM 992 C C . ALA A 1 135 ? 1.518 -3.974 -3.233 1.00 93.56 135 ALA A C 1
ATOM 994 O O . ALA A 1 135 ? 1.549 -2.994 -3.965 1.00 93.56 135 ALA A O 1
ATOM 995 N N . ALA A 1 136 ? 2.644 -4.520 -2.763 1.00 95.44 136 ALA A N 1
ATOM 996 C CA . ALA A 1 136 ? 3.978 -3.969 -3.006 1.00 95.44 136 ALA A CA 1
ATOM 997 C C . ALA A 1 136 ? 4.355 -3.957 -4.490 1.00 95.44 136 ALA A C 1
ATOM 999 O O . ALA A 1 136 ? 4.823 -2.943 -4.997 1.00 95.44 136 ALA A O 1
ATOM 1000 N N . GLY A 1 137 ? 4.104 -5.055 -5.209 1.00 92.00 137 GLY A N 1
ATOM 1001 C CA . GLY A 1 137 ? 4.336 -5.091 -6.653 1.00 92.00 137 GLY A CA 1
ATOM 1002 C C . GLY A 1 137 ? 3.467 -4.083 -7.413 1.00 92.00 137 GLY A C 1
ATOM 1003 O O . GLY A 1 137 ? 3.938 -3.453 -8.354 1.00 92.00 137 GLY A O 1
ATOM 1004 N N . THR A 1 138 ? 2.226 -3.881 -6.972 1.00 89.44 138 THR A N 1
ATOM 1005 C CA . THR A 1 138 ? 1.332 -2.873 -7.561 1.00 89.44 138 THR A CA 1
ATOM 1006 C C . THR A 1 138 ? 1.806 -1.451 -7.245 1.00 89.44 138 THR A C 1
ATOM 1008 O O . THR A 1 138 ? 1.854 -0.609 -8.137 1.00 89.44 138 THR A O 1
ATOM 1011 N N . ALA A 1 139 ? 2.233 -1.195 -6.006 1.00 93.50 139 ALA A N 1
ATOM 1012 C CA . ALA A 1 139 ? 2.796 0.083 -5.584 1.00 93.50 139 ALA A CA 1
ATOM 1013 C C . ALA A 1 139 ? 4.078 0.431 -6.353 1.00 93.50 139 ALA A C 1
ATOM 1015 O O . ALA A 1 139 ? 4.247 1.578 -6.745 1.00 93.50 139 ALA A O 1
ATOM 1016 N N . LEU A 1 140 ? 4.949 -0.549 -6.619 1.00 92.94 140 LEU A N 1
ATOM 1017 C CA . LEU A 1 140 ? 6.149 -0.372 -7.446 1.00 92.94 140 LEU A CA 1
ATOM 1018 C C . LEU A 1 140 ? 5.809 -0.008 -8.893 1.00 92.94 140 LEU A C 1
ATOM 1020 O O . LEU A 1 140 ? 6.486 0.837 -9.476 1.00 92.94 140 LEU A O 1
ATOM 1024 N N . ALA A 1 141 ? 4.783 -0.639 -9.469 1.00 88.56 141 ALA A N 1
ATOM 1025 C CA . ALA A 1 141 ? 4.327 -0.325 -10.820 1.00 88.56 141 ALA A CA 1
ATOM 1026 C C . ALA A 1 141 ? 3.798 1.110 -10.899 1.00 88.56 141 ALA A C 1
ATOM 1028 O O . ALA A 1 141 ? 4.258 1.875 -11.739 1.00 88.56 141 ALA A O 1
ATOM 1029 N N . ILE A 1 142 ? 2.916 1.501 -9.972 1.00 88.62 142 ILE A N 1
ATOM 1030 C CA . ILE A 1 142 ? 2.390 2.871 -9.907 1.00 88.62 142 ILE A CA 1
ATOM 1031 C C . ILE A 1 142 ? 3.517 3.871 -9.658 1.00 88.62 142 ILE A C 1
ATOM 1033 O O . ILE A 1 142 ? 3.595 4.873 -10.348 1.00 88.62 142 ILE A O 1
ATOM 1037 N N . ALA A 1 143 ? 4.412 3.596 -8.709 1.00 90.81 143 ALA A N 1
ATOM 1038 C CA . ALA A 1 143 ? 5.521 4.486 -8.391 1.00 90.81 143 ALA A CA 1
ATOM 1039 C C . ALA A 1 143 ? 6.437 4.725 -9.589 1.00 90.81 143 ALA A C 1
ATOM 1041 O O . ALA A 1 143 ? 6.841 5.862 -9.814 1.00 90.81 143 ALA A O 1
ATOM 1042 N N . TYR A 1 144 ? 6.738 3.671 -10.351 1.00 88.00 144 TYR A N 1
ATOM 1043 C CA . TYR A 1 144 ? 7.486 3.792 -11.593 1.00 88.00 144 TYR A CA 1
ATOM 1044 C C . TYR A 1 144 ? 6.707 4.632 -12.608 1.00 88.00 144 TYR A C 1
ATOM 1046 O O . TYR A 1 144 ? 7.206 5.666 -13.032 1.00 88.00 144 TYR A O 1
ATOM 1054 N N . GLU A 1 145 ? 5.459 4.264 -12.911 1.00 84.50 145 GLU A N 1
ATOM 1055 C CA . GLU A 1 145 ? 4.636 4.985 -13.886 1.00 84.50 145 GLU A CA 1
ATOM 1056 C C . GLU A 1 145 ? 4.489 6.477 -13.545 1.00 84.50 145 GLU A C 1
ATOM 1058 O O . GLU A 1 145 ? 4.757 7.311 -14.405 1.00 84.50 145 GLU A O 1
ATOM 1063 N N . THR A 1 146 ? 4.168 6.820 -12.289 1.00 86.00 146 THR A N 1
ATOM 1064 C CA . THR A 1 146 ? 3.977 8.205 -11.820 1.00 86.00 146 THR A CA 1
ATOM 1065 C C . THR A 1 146 ? 5.205 9.079 -12.061 1.00 86.00 146 THR A C 1
ATOM 1067 O O . THR A 1 146 ? 5.063 10.263 -12.354 1.00 86.00 146 THR A O 1
ATOM 1070 N N . VAL A 1 147 ? 6.417 8.529 -11.928 1.00 85.94 147 VAL A N 1
ATOM 1071 C CA . VAL A 1 147 ? 7.646 9.301 -12.170 1.00 85.94 147 VAL A CA 1
ATOM 1072 C C . VAL A 1 147 ? 8.153 9.189 -13.603 1.00 85.94 147 VAL A C 1
ATOM 1074 O O . VAL A 1 147 ? 9.060 9.928 -13.964 1.00 85.94 147 VAL A O 1
ATOM 1077 N N . THR A 1 148 ? 7.613 8.284 -14.419 1.00 78.25 148 THR A N 1
ATOM 1078 C CA . THR A 1 148 ? 7.966 8.152 -15.845 1.00 78.25 148 THR A CA 1
ATOM 1079 C C . THR A 1 148 ? 6.960 8.798 -16.796 1.00 78.25 148 THR A C 1
ATOM 1081 O O . THR A 1 148 ? 7.196 8.792 -17.998 1.00 78.25 148 THR A O 1
ATOM 1084 N N . ASP A 1 149 ? 5.855 9.341 -16.277 1.00 66.94 149 ASP A N 1
ATOM 1085 C CA . ASP A 1 149 ? 4.824 10.038 -17.062 1.00 66.94 149 ASP A CA 1
ATOM 1086 C C . ASP A 1 149 ? 5.321 11.379 -17.649 1.00 66.94 149 ASP A C 1
ATOM 1088 O O . ASP A 1 149 ? 4.707 11.919 -18.562 1.00 66.94 149 ASP A O 1
ATOM 1092 N N . ASP A 1 150 ? 6.458 11.896 -17.161 1.00 57.66 150 ASP A N 1
ATOM 1093 C CA . ASP A 1 150 ? 7.157 13.069 -17.702 1.00 57.66 150 ASP A CA 1
ATOM 1094 C C . ASP A 1 150 ? 8.438 12.616 -18.434 1.00 57.66 150 ASP A C 1
ATOM 1096 O O . ASP A 1 150 ? 9.207 11.812 -17.895 1.00 57.66 150 ASP A O 1
ATOM 1100 N N . ASP A 1 151 ? 8.658 13.111 -19.659 1.00 54.00 151 ASP A N 1
ATOM 1101 C CA . ASP A 1 151 ? 9.534 12.571 -20.730 1.00 54.00 151 ASP A CA 1
ATOM 1102 C C . ASP A 1 151 ? 11.060 12.451 -20.414 1.00 54.00 151 ASP A C 1
ATOM 1104 O O . ASP A 1 151 ? 11.880 12.326 -21.327 1.00 54.00 151 ASP A O 1
ATOM 1108 N N . GLY A 1 152 ? 11.501 12.463 -19.147 1.00 52.22 152 GLY A N 1
ATOM 1109 C CA . GLY A 1 152 ? 12.927 12.388 -18.789 1.00 52.22 152 GLY A CA 1
ATOM 1110 C C . GLY A 1 152 ? 13.311 11.959 -17.363 1.00 52.22 152 GLY A C 1
ATOM 1111 O O . GLY A 1 152 ? 14.503 11.857 -17.084 1.00 52.22 152 GLY A O 1
ATOM 1112 N N . SER A 1 153 ? 12.378 11.680 -16.445 1.00 56.12 153 SER A N 1
ATOM 1113 C CA . SER A 1 153 ? 12.701 11.358 -15.032 1.00 56.12 153 SER A CA 1
ATOM 1114 C C . SER A 1 153 ? 12.945 9.871 -14.730 1.00 56.12 153 SER A C 1
ATOM 1116 O O . SER A 1 153 ? 13.321 9.521 -13.608 1.00 56.12 153 SER A O 1
ATOM 1118 N N . ALA A 1 154 ? 12.793 8.992 -15.725 1.00 55.38 154 ALA A N 1
ATOM 1119 C CA . AL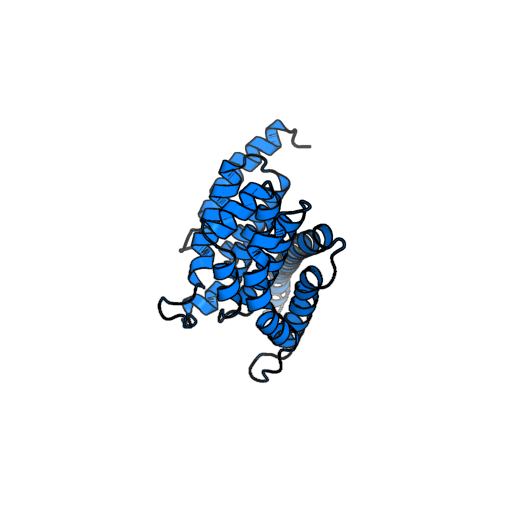A A 1 154 ? 12.931 7.543 -15.563 1.00 55.38 154 ALA A CA 1
ATOM 1120 C C . ALA A 1 154 ? 14.349 7.083 -15.175 1.00 55.38 154 ALA A C 1
ATOM 1122 O O . ALA A 1 154 ? 14.485 6.076 -14.481 1.00 55.38 154 ALA A O 1
ATOM 1123 N N . GLU A 1 155 ? 15.397 7.823 -15.565 1.00 65.88 155 GLU A N 1
ATOM 1124 C CA . GLU A 1 155 ? 16.795 7.415 -15.346 1.00 65.88 155 GLU A CA 1
ATOM 1125 C C . GLU A 1 155 ? 17.128 7.174 -13.866 1.00 65.88 155 GLU A C 1
ATOM 1127 O O . GLU A 1 155 ? 17.917 6.287 -13.551 1.00 65.88 155 GLU A O 1
ATOM 1132 N N . SER A 1 156 ? 16.491 7.906 -12.943 1.00 72.75 156 SER A N 1
ATOM 1133 C CA . SER A 1 156 ? 16.794 7.802 -11.507 1.00 72.75 156 SER A CA 1
ATOM 1134 C C . SER A 1 156 ? 16.325 6.493 -10.858 1.00 72.75 156 SER A C 1
ATOM 1136 O O . SER A 1 156 ? 16.848 6.127 -9.807 1.00 72.75 156 SER A O 1
ATOM 1138 N N . LEU A 1 157 ? 15.353 5.783 -11.447 1.00 82.75 157 LEU A N 1
ATOM 1139 C CA . LEU A 1 157 ? 14.849 4.511 -10.907 1.00 82.75 157 LEU A CA 1
ATOM 1140 C C . LEU A 1 157 ? 15.270 3.284 -11.726 1.00 82.75 157 LEU A C 1
ATOM 1142 O O . LEU A 1 157 ? 15.057 2.167 -11.254 1.00 82.75 157 LEU A O 1
ATOM 1146 N N . THR A 1 158 ? 15.874 3.458 -12.905 1.00 82.44 158 THR A N 1
ATOM 1147 C CA . THR A 1 158 ? 16.220 2.357 -13.822 1.00 82.44 158 THR A CA 1
ATOM 1148 C C . THR A 1 158 ? 17.043 1.260 -13.145 1.00 82.44 158 THR A C 1
ATOM 1150 O O . THR A 1 158 ? 16.632 0.104 -13.164 1.00 82.44 158 THR A O 1
ATOM 1153 N N . ASP A 1 159 ? 18.132 1.611 -12.452 1.00 85.69 159 ASP A N 1
ATOM 1154 C CA . ASP A 1 159 ? 18.999 0.624 -11.785 1.00 85.69 159 ASP A CA 1
ATOM 1155 C C . ASP A 1 159 ? 18.255 -0.172 -10.697 1.00 85.69 159 ASP A C 1
ATOM 1157 O O . ASP A 1 159 ? 18.471 -1.374 -10.511 1.00 85.69 159 ASP A O 1
ATOM 1161 N N . LEU A 1 160 ? 17.349 0.492 -9.970 1.00 87.06 160 LEU A N 1
ATOM 1162 C CA . LEU A 1 160 ? 16.524 -0.156 -8.949 1.00 87.06 160 LEU A CA 1
ATOM 1163 C C . LEU A 1 160 ? 15.509 -1.106 -9.589 1.00 87.06 160 LEU A C 1
ATOM 1165 O O . LEU A 1 160 ? 15.307 -2.214 -9.093 1.00 87.06 160 LEU A O 1
ATOM 1169 N N . VAL A 1 161 ? 14.885 -0.692 -10.693 1.00 88.25 161 VAL A N 1
ATOM 1170 C CA . VAL A 1 161 ? 13.952 -1.527 -11.458 1.00 88.25 161 VAL A CA 1
ATOM 1171 C C . VAL A 1 161 ? 14.665 -2.757 -12.011 1.00 88.25 161 VAL A C 1
ATOM 1173 O O . VAL A 1 161 ? 14.173 -3.871 -11.814 1.00 88.25 161 VAL A O 1
ATOM 1176 N N . ASP A 1 162 ? 15.845 -2.592 -12.605 1.00 88.12 162 ASP A N 1
ATOM 1177 C CA . ASP A 1 162 ? 16.650 -3.694 -13.139 1.00 88.12 162 ASP A CA 1
ATOM 1178 C C . ASP A 1 162 ? 17.007 -4.719 -12.055 1.00 88.12 162 ASP A C 1
ATOM 1180 O O . ASP A 1 162 ? 16.925 -5.931 -12.285 1.00 88.12 162 ASP A O 1
ATOM 1184 N N . GLY A 1 163 ? 17.306 -4.255 -10.837 1.00 89.25 163 GLY A N 1
ATOM 1185 C CA . GLY A 1 163 ? 17.508 -5.123 -9.676 1.00 89.25 163 GLY A CA 1
ATOM 1186 C C . GLY A 1 163 ? 16.255 -5.908 -9.253 1.00 89.25 163 GLY A C 1
ATOM 1187 O O . GLY A 1 163 ? 16.366 -7.041 -8.777 1.00 89.25 163 GLY A O 1
ATOM 1188 N N . LEU A 1 164 ? 15.056 -5.349 -9.451 1.00 91.00 164 LEU A N 1
ATOM 1189 C CA . LEU A 1 164 ? 13.776 -5.960 -9.063 1.00 91.00 164 LEU A CA 1
ATOM 1190 C C . LEU A 1 164 ? 13.186 -6.888 -10.137 1.00 91.00 164 LEU A C 1
ATOM 1192 O O . LEU A 1 164 ? 12.459 -7.832 -9.799 1.00 91.00 164 LEU A O 1
ATOM 1196 N N . LEU A 1 165 ? 13.501 -6.673 -11.419 1.00 88.62 165 LEU A N 1
ATOM 1197 C CA . LEU A 1 165 ? 12.956 -7.441 -12.547 1.00 88.62 165 LEU A CA 1
ATOM 1198 C C . LEU A 1 165 ? 13.108 -8.968 -12.407 1.00 88.62 165 LEU A C 1
ATOM 1200 O O . LEU A 1 165 ? 12.122 -9.681 -12.661 1.00 88.62 165 LEU A O 1
ATOM 1204 N N . PRO A 1 166 ? 14.262 -9.522 -11.972 1.00 90.62 166 PRO A N 1
ATOM 1205 C CA . PRO A 1 166 ? 14.398 -10.959 -11.745 1.00 90.62 166 PRO A CA 1
ATOM 1206 C C . PRO A 1 166 ? 13.387 -11.483 -10.724 1.00 90.62 166 PRO A C 1
ATOM 1208 O O . PRO A 1 166 ? 12.773 -12.536 -10.936 1.00 90.62 166 PRO A O 1
ATOM 1211 N N . ARG A 1 167 ? 13.163 -10.721 -9.647 1.00 91.38 167 ARG A N 1
ATOM 1212 C CA . ARG A 1 167 ? 12.261 -11.111 -8.566 1.00 91.38 167 ARG A CA 1
ATOM 1213 C C . ARG A 1 167 ? 10.796 -11.021 -8.979 1.00 91.38 167 ARG A C 1
ATOM 1215 O O . ARG A 1 167 ? 10.051 -11.983 -8.785 1.00 91.38 167 ARG A O 1
ATOM 1222 N N . LEU A 1 168 ? 10.389 -9.930 -9.627 1.00 88.56 168 LEU A N 1
ATOM 1223 C CA . LEU A 1 168 ? 9.043 -9.786 -10.197 1.00 88.56 168 LEU A CA 1
ATOM 1224 C C . LEU A 1 168 ? 8.737 -10.921 -11.194 1.00 88.56 168 LEU A C 1
ATOM 1226 O O . LEU A 1 168 ? 7.672 -11.545 -11.144 1.00 88.56 168 LEU A O 1
ATOM 1230 N N . SER A 1 169 ? 9.716 -11.273 -12.033 1.00 88.31 169 SER A N 1
ATOM 1231 C CA . SER A 1 169 ? 9.627 -12.385 -12.989 1.00 88.31 169 SER A CA 1
ATOM 1232 C C . SER A 1 169 ? 9.504 -13.754 -12.318 1.00 88.31 169 SER A C 1
ATOM 1234 O O . SER A 1 169 ? 8.834 -14.655 -12.834 1.00 88.31 169 SER A O 1
ATOM 1236 N N . GLU A 1 170 ? 10.164 -13.969 -11.183 1.00 90.06 170 GLU A N 1
ATOM 1237 C CA . GLU A 1 170 ? 10.009 -15.184 -10.381 1.00 90.06 170 GLU A CA 1
ATOM 1238 C C . GLU A 1 170 ? 8.600 -15.275 -9.768 1.00 90.06 170 GLU A C 1
ATOM 1240 O O . GLU A 1 170 ? 7.922 -16.302 -9.909 1.00 90.06 170 GLU A O 1
ATOM 1245 N N . LEU A 1 171 ? 8.109 -14.182 -9.175 1.00 88.00 171 LEU A N 1
ATOM 1246 C CA . LEU A 1 171 ? 6.777 -14.104 -8.563 1.00 88.00 171 LEU A CA 1
ATOM 1247 C C . LEU A 1 171 ? 5.645 -14.310 -9.585 1.00 88.00 171 LEU A C 1
ATOM 1249 O O . LEU A 1 171 ? 4.633 -14.938 -9.251 1.00 88.00 171 LEU A O 1
ATOM 1253 N N . ALA A 1 172 ? 5.841 -13.885 -10.837 1.00 87.06 172 ALA A N 1
ATOM 1254 C CA . ALA A 1 172 ? 4.929 -14.127 -11.960 1.00 87.06 172 ALA A CA 1
ATOM 1255 C C . ALA A 1 172 ? 4.848 -15.605 -12.398 1.00 87.06 172 ALA A C 1
ATOM 1257 O O . ALA A 1 172 ? 3.860 -16.026 -13.019 1.00 87.06 172 ALA A O 1
ATOM 1258 N N . ARG A 1 173 ? 5.861 -16.418 -12.067 1.00 85.88 173 ARG A N 1
ATOM 1259 C CA . ARG A 1 173 ? 5.944 -17.848 -12.421 1.00 85.88 173 ARG A CA 1
ATOM 1260 C C . ARG A 1 173 ? 5.530 -18.783 -11.280 1.00 85.88 173 ARG A C 1
ATOM 1262 O O . ARG A 1 173 ? 5.045 -19.875 -11.578 1.00 85.88 173 ARG A O 1
ATOM 1269 N N . ASP A 1 174 ? 5.659 -18.337 -10.025 1.00 73.00 174 ASP A N 1
ATOM 1270 C CA . ASP A 1 174 ? 5.399 -19.035 -8.745 1.00 73.00 174 ASP A CA 1
ATOM 1271 C C . ASP A 1 174 ? 5.225 -20.564 -8.839 1.00 73.00 174 ASP A C 1
ATOM 1273 O O . ASP A 1 174 ? 4.110 -21.091 -8.965 1.00 73.00 174 ASP A O 1
ATOM 1277 N N . SER A 1 175 ? 6.343 -21.289 -8.754 1.00 62.47 175 SER A N 1
ATOM 1278 C CA . SER A 1 175 ? 6.383 -22.757 -8.775 1.00 62.47 175 SER A CA 1
ATOM 1279 C C . SER A 1 175 ? 6.247 -23.398 -7.383 1.00 62.47 175 SER A C 1
ATOM 1281 O O . SER A 1 175 ? 6.182 -24.628 -7.279 1.00 62.47 175 SER A O 1
ATOM 1283 N N . HIS A 1 176 ? 6.162 -22.606 -6.306 1.00 68.12 176 HIS A N 1
ATOM 1284 C CA . HIS A 1 176 ? 6.256 -23.111 -4.936 1.00 68.12 176 HIS A CA 1
ATOM 1285 C C . HIS A 1 176 ? 5.003 -23.872 -4.480 1.00 68.12 176 HIS A C 1
ATOM 1287 O O . HIS A 1 176 ? 3.978 -23.312 -4.078 1.00 68.12 176 HIS A O 1
ATOM 1293 N N . LYS A 1 177 ? 5.096 -25.205 -4.485 1.00 63.91 177 LYS A N 1
ATOM 1294 C CA . LYS A 1 177 ? 3.980 -26.117 -4.177 1.00 63.91 177 LYS A CA 1
ATOM 1295 C C . LYS A 1 177 ? 3.432 -26.009 -2.743 1.00 63.91 177 LYS A C 1
ATOM 1297 O O . LYS A 1 177 ? 2.320 -26.476 -2.522 1.00 63.91 177 LYS A O 1
ATOM 1302 N N . PHE A 1 178 ? 4.145 -25.359 -1.816 1.00 66.56 178 PHE A N 1
ATOM 1303 C CA . PHE A 1 178 ? 3.727 -25.196 -0.415 1.00 66.56 178 PHE A CA 1
ATOM 1304 C C . PHE A 1 178 ? 2.634 -24.132 -0.187 1.00 66.56 178 PHE A C 1
ATOM 1306 O O . PHE A 1 178 ? 1.983 -24.153 0.851 1.00 66.56 178 PHE A O 1
ATOM 1313 N N . ARG A 1 179 ? 2.386 -23.220 -1.141 1.00 71.75 179 ARG A N 1
ATOM 1314 C CA . ARG A 1 179 ? 1.261 -22.260 -1.070 1.00 71.75 179 ARG A CA 1
ATOM 1315 C C . ARG A 1 179 ? -0.069 -22.898 -1.505 1.00 71.75 179 ARG A C 1
ATOM 1317 O O . ARG A 1 179 ? -0.084 -23.937 -2.165 1.00 71.75 179 ARG A O 1
ATOM 1324 N N . ALA A 1 180 ? -1.214 -22.289 -1.202 1.00 79.75 180 ALA A N 1
ATOM 1325 C CA . ALA A 1 180 ? -2.488 -22.788 -1.724 1.00 79.75 180 ALA A CA 1
ATOM 1326 C C . ALA A 1 180 ? -2.580 -22.596 -3.255 1.00 79.75 180 ALA A C 1
ATOM 1328 O O . ALA A 1 180 ? -2.069 -21.629 -3.822 1.00 79.75 180 ALA A O 1
ATOM 1329 N N . LYS A 1 181 ? -3.256 -23.512 -3.967 1.00 80.25 181 LYS A N 1
ATOM 1330 C CA . LYS A 1 181 ? -3.386 -23.456 -5.442 1.00 80.25 181 LYS A CA 1
ATOM 1331 C C . LYS A 1 181 ? -4.057 -22.169 -5.930 1.00 80.25 181 LYS A C 1
ATOM 1333 O O . LYS A 1 181 ? -3.652 -21.630 -6.960 1.00 80.25 181 LYS A O 1
ATOM 1338 N N . ARG A 1 182 ? -5.084 -21.712 -5.208 1.00 83.62 182 ARG A N 1
ATOM 1339 C CA . ARG A 1 182 ? -5.799 -20.457 -5.477 1.00 83.62 182 ARG A CA 1
ATOM 1340 C C . ARG A 1 182 ? -4.836 -19.273 -5.409 1.00 83.62 182 ARG A C 1
ATOM 1342 O O . ARG A 1 182 ? -4.731 -18.519 -6.369 1.00 83.62 182 ARG A O 1
ATOM 1349 N N . ASP A 1 183 ? -4.088 -19.201 -4.322 1.00 82.12 183 ASP A N 1
ATOM 1350 C CA . A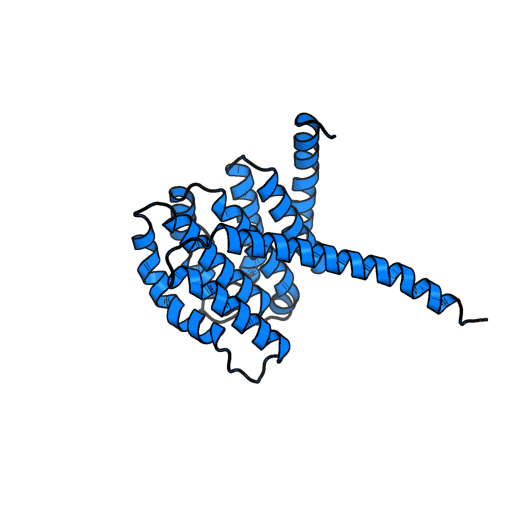SP A 1 183 ? -3.183 -18.107 -3.986 1.00 82.12 183 ASP A CA 1
ATOM 1351 C C . ASP A 1 183 ? -2.051 -17.984 -5.016 1.00 82.12 183 ASP A C 1
ATOM 1353 O O . ASP A 1 183 ? -1.818 -16.910 -5.562 1.00 82.12 183 ASP A O 1
ATOM 1357 N N . ARG A 1 184 ? -1.459 -19.110 -5.439 1.00 82.56 184 ARG A N 1
ATOM 1358 C CA . ARG A 1 184 ? -0.502 -19.124 -6.561 1.00 82.56 184 ARG A CA 1
ATOM 1359 C C . ARG A 1 184 ? -1.098 -18.662 -7.889 1.00 82.56 184 ARG A C 1
ATOM 1361 O O . ARG A 1 184 ? -0.393 -18.128 -8.740 1.00 82.56 184 ARG A O 1
ATOM 1368 N N . LYS A 1 185 ? -2.369 -18.973 -8.167 1.00 84.94 185 LYS A N 1
ATOM 1369 C CA . LYS A 1 185 ? -3.011 -18.547 -9.422 1.00 84.94 185 LYS A CA 1
ATOM 1370 C C . LYS A 1 185 ? -3.213 -17.034 -9.416 1.00 84.94 185 LYS A C 1
ATOM 1372 O O . LYS A 1 185 ? -2.930 -16.413 -10.436 1.00 84.94 185 LYS A O 1
ATOM 1377 N N . LEU A 1 186 ? -3.659 -16.494 -8.283 1.00 83.06 186 LEU A N 1
ATOM 1378 C CA . LEU A 1 186 ? -3.848 -15.065 -8.073 1.00 83.06 186 LEU A CA 1
ATOM 1379 C C . LEU A 1 186 ? -2.515 -14.317 -8.176 1.00 83.06 186 LEU A C 1
ATOM 1381 O O . LEU A 1 186 ? -2.384 -13.481 -9.060 1.00 83.06 186 LEU A O 1
ATOM 1385 N N . GLN A 1 187 ? -1.500 -14.722 -7.401 1.00 84.81 187 GLN A N 1
ATOM 1386 C CA . GLN A 1 187 ? -0.162 -14.119 -7.434 1.00 84.81 187 GLN A CA 1
ATOM 1387 C C . GLN A 1 187 ? 0.378 -14.033 -8.866 1.00 84.81 187 GLN A C 1
ATOM 1389 O O . GLN A 1 187 ? 0.735 -12.965 -9.344 1.00 84.81 187 GLN A O 1
ATOM 1394 N N . ARG A 1 188 ? 0.388 -15.156 -9.594 1.00 86.75 188 ARG A N 1
ATOM 1395 C CA . ARG A 1 188 ? 0.932 -15.193 -10.956 1.00 86.75 188 ARG A CA 1
ATOM 1396 C C . ARG A 1 188 ? 0.144 -14.335 -11.941 1.00 86.75 188 ARG A C 1
ATOM 1398 O O . ARG A 1 188 ? 0.732 -13.846 -12.893 1.00 86.75 188 ARG A O 1
ATOM 1405 N N . ALA A 1 189 ? -1.175 -14.218 -11.778 1.00 83.31 189 ALA A N 1
ATOM 1406 C CA . ALA A 1 189 ? -1.970 -13.319 -12.611 1.00 83.31 189 ALA A CA 1
ATOM 1407 C C . ALA A 1 189 ? -1.568 -11.866 -12.344 1.00 83.31 189 ALA A C 1
ATOM 1409 O O . ALA A 1 189 ? -1.131 -11.193 -13.269 1.00 83.31 189 ALA A O 1
ATOM 1410 N N . THR A 1 190 ? -1.574 -11.463 -11.074 1.00 83.31 190 THR A N 1
ATOM 1411 C CA . THR A 1 190 ? -1.220 -10.110 -10.641 1.00 83.31 190 THR A CA 1
ATOM 1412 C C . THR A 1 190 ? 0.196 -9.716 -11.053 1.00 83.31 190 THR A C 1
ATOM 1414 O O . THR A 1 190 ? 0.373 -8.684 -11.682 1.00 83.31 190 THR A O 1
ATOM 1417 N N . PHE A 1 191 ? 1.206 -10.557 -10.815 1.00 85.31 191 PHE A N 1
ATOM 1418 C CA . PHE A 1 191 ? 2.586 -10.221 -11.187 1.00 85.31 191 PHE A CA 1
ATOM 1419 C C . PHE A 1 191 ? 2.846 -10.231 -12.696 1.00 85.31 191 PHE A C 1
ATOM 1421 O O . PHE A 1 191 ? 3.722 -9.514 -13.163 1.00 85.31 191 PHE A O 1
ATOM 1428 N N . ARG A 1 192 ? 2.079 -10.995 -13.487 1.00 85.88 192 ARG A N 1
ATOM 1429 C CA . ARG A 1 192 ? 2.134 -10.855 -14.951 1.00 85.88 192 ARG A CA 1
ATOM 1430 C C . ARG A 1 192 ? 1.561 -9.523 -15.420 1.00 85.88 192 ARG A C 1
ATOM 1432 O O . ARG A 1 192 ? 2.034 -9.011 -16.426 1.00 85.88 192 ARG A O 1
ATOM 1439 N N . ASP A 1 193 ? 0.562 -8.991 -14.722 1.00 81.44 193 ASP A N 1
ATOM 1440 C CA . ASP A 1 193 ? 0.021 -7.666 -15.014 1.00 81.44 193 ASP A CA 1
ATOM 1441 C C . ASP A 1 193 ? 0.989 -6.562 -14.556 1.00 81.44 193 ASP A C 1
ATOM 1443 O O . ASP A 1 193 ? 1.283 -5.675 -15.348 1.00 81.44 193 ASP A O 1
ATOM 1447 N N . ILE A 1 194 ? 1.590 -6.693 -13.364 1.00 83.19 194 ILE A N 1
ATOM 1448 C CA . ILE A 1 194 ? 2.623 -5.782 -12.817 1.00 83.19 194 ILE A CA 1
ATOM 1449 C C . ILE A 1 194 ? 3.886 -5.725 -13.682 1.00 83.19 194 ILE A C 1
ATOM 1451 O O . ILE A 1 194 ? 4.601 -4.738 -13.638 1.00 83.19 194 ILE A O 1
ATOM 1455 N N . LEU A 1 195 ? 4.197 -6.762 -14.464 1.00 81.56 195 LEU A N 1
ATOM 1456 C CA . LEU A 1 195 ? 5.356 -6.739 -15.363 1.00 81.56 195 LEU A CA 1
ATOM 1457 C C . LEU A 1 195 ? 5.122 -5.921 -16.641 1.00 81.56 195 LEU A C 1
ATOM 1459 O O . LEU A 1 195 ? 6.085 -5.537 -17.297 1.00 81.56 195 LEU A O 1
ATOM 1463 N N . LYS A 1 196 ? 3.863 -5.657 -17.016 1.00 77.38 196 LYS A N 1
ATOM 1464 C CA . LYS A 1 196 ? 3.538 -4.946 -18.262 1.00 77.38 196 LYS A CA 1
ATOM 1465 C C . LYS A 1 196 ? 4.106 -3.520 -18.324 1.00 77.38 196 LYS A C 1
ATOM 1467 O O . LYS A 1 196 ? 4.657 -3.218 -19.379 1.00 77.38 196 LYS A O 1
ATOM 1472 N N . PRO A 1 197 ? 4.043 -2.692 -17.263 1.00 67.94 197 PRO A N 1
ATOM 1473 C CA . PRO A 1 197 ? 4.613 -1.340 -17.253 1.00 67.94 197 PRO A CA 1
ATOM 1474 C C . PRO A 1 197 ? 6.098 -1.314 -17.578 1.00 67.94 197 PRO A C 1
ATOM 1476 O O . PRO A 1 197 ? 6.551 -0.491 -18.360 1.00 67.94 197 PRO A O 1
ATOM 1479 N N . TYR A 1 198 ? 6.848 -2.284 -17.060 1.00 70.56 198 TYR A N 1
ATOM 1480 C CA . TYR A 1 198 ? 8.288 -2.377 -17.288 1.00 70.56 198 TYR A CA 1
ATOM 1481 C C . TYR A 1 198 ? 8.658 -2.923 -18.678 1.00 70.56 198 TYR A C 1
ATOM 1483 O O . TYR A 1 198 ? 9.826 -2.918 -19.048 1.00 70.56 198 TYR A O 1
ATOM 1491 N N . CYS A 1 199 ? 7.695 -3.460 -19.438 1.00 66.12 199 CYS A N 1
ATOM 1492 C CA . CYS A 1 199 ? 7.938 -4.107 -20.734 1.00 66.12 199 CYS A CA 1
ATOM 1493 C C . CYS A 1 199 ? 7.248 -3.414 -21.920 1.00 66.12 199 CYS A C 1
ATOM 1495 O O . CYS A 1 199 ? 7.676 -3.613 -23.054 1.00 66.12 199 CYS A O 1
ATOM 1497 N N . ASN A 1 200 ? 6.179 -2.646 -21.694 1.00 56.06 200 ASN A N 1
ATOM 1498 C CA . ASN A 1 200 ? 5.420 -1.940 -22.725 1.00 56.06 200 ASN A CA 1
ATOM 1499 C C . ASN A 1 200 ? 5.151 -0.497 -22.275 1.00 56.06 200 ASN A C 1
ATOM 1501 O O . ASN A 1 200 ? 4.406 -0.273 -21.328 1.00 56.06 200 ASN A O 1
ATOM 1505 N N . GLN A 1 201 ? 5.693 0.466 -23.024 1.00 50.84 201 GLN A N 1
ATOM 1506 C CA . GLN A 1 201 ? 5.693 1.901 -22.702 1.00 50.84 201 GLN A CA 1
ATOM 1507 C C . GLN A 1 201 ? 4.315 2.594 -22.802 1.00 50.84 201 GLN A C 1
ATOM 1509 O O . GLN A 1 201 ? 4.189 3.763 -22.464 1.00 50.84 201 GLN A O 1
ATOM 1514 N N . PHE A 1 202 ? 3.267 1.922 -23.294 1.00 45.75 202 PHE A N 1
ATOM 1515 C CA . PHE A 1 202 ? 2.009 2.587 -23.653 1.00 45.75 202 PHE A CA 1
ATOM 15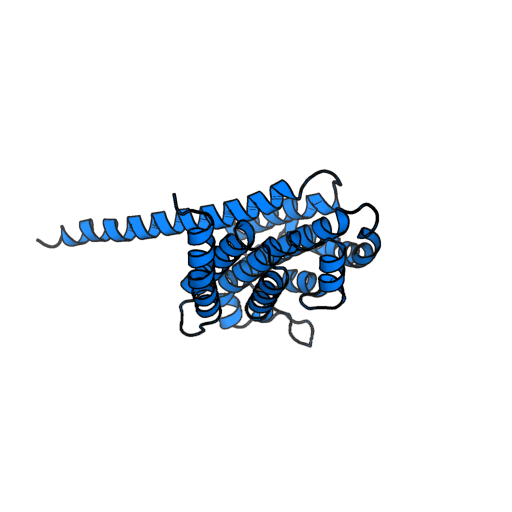16 C C . PHE A 1 202 ? 0.838 2.238 -22.715 1.00 45.75 202 PHE A C 1
ATOM 1518 O O . PHE A 1 202 ? 0.270 1.149 -22.783 1.00 45.75 202 PHE A O 1
ATOM 1525 N N . MET A 1 203 ? 0.441 3.242 -21.921 1.00 51.75 203 MET A N 1
ATOM 1526 C CA . MET A 1 203 ? -0.870 3.453 -21.276 1.00 51.75 203 MET A CA 1
ATOM 1527 C C . M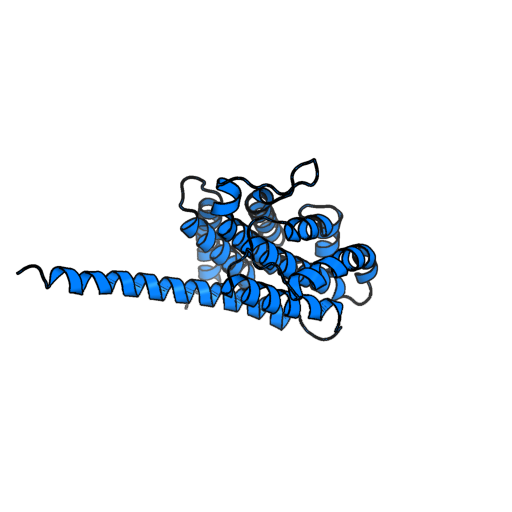ET A 1 203 ? -1.358 2.393 -20.264 1.00 51.75 203 MET A C 1
ATOM 1529 O O . MET A 1 203 ? -2.300 1.640 -20.522 1.00 51.75 203 MET A O 1
ATOM 1533 N N . ILE A 1 204 ? -0.778 2.387 -19.057 1.00 56.06 204 ILE A N 1
ATOM 1534 C CA . ILE A 1 204 ? -1.182 1.471 -17.967 1.00 56.06 204 ILE A CA 1
ATOM 1535 C C . ILE A 1 204 ? -1.741 2.204 -16.727 1.00 56.06 204 ILE A C 1
ATOM 1537 O O . ILE A 1 204 ? -2.560 1.628 -16.006 1.00 56.06 204 ILE A O 1
ATOM 1541 N N . PHE A 1 205 ? -1.479 3.509 -16.592 1.00 54.22 205 PHE A N 1
ATOM 1542 C CA . PHE A 1 205 ? -1.889 4.341 -15.452 1.00 54.22 205 PHE A CA 1
ATOM 1543 C C . PHE A 1 205 ? -3.387 4.257 -15.125 1.00 54.22 205 PHE A C 1
ATOM 1545 O O . PHE A 1 205 ? -3.794 3.962 -14.001 1.00 54.22 205 PHE A O 1
ATOM 1552 N N . ILE A 1 206 ? -4.235 4.415 -16.147 1.00 54.38 206 ILE A N 1
ATOM 1553 C CA . ILE A 1 206 ? -5.693 4.340 -15.989 1.00 54.38 206 ILE A CA 1
ATOM 1554 C C . ILE A 1 206 ? -6.134 2.913 -15.645 1.00 54.38 206 ILE A C 1
ATOM 1556 O O . ILE A 1 206 ? -7.026 2.730 -14.821 1.00 54.38 206 ILE A O 1
ATOM 1560 N N . LEU A 1 207 ? -5.517 1.884 -16.236 1.00 53.19 207 LEU A N 1
ATOM 1561 C CA . LEU A 1 207 ? -5.950 0.507 -16.008 1.00 53.19 207 LEU A CA 1
ATOM 1562 C C . LEU A 1 207 ? -5.611 0.037 -14.592 1.00 53.19 207 LEU A C 1
ATOM 1564 O O . LEU A 1 207 ? -6.451 -0.617 -13.984 1.00 53.19 207 LEU A O 1
ATOM 1568 N N . THR A 1 208 ? -4.434 0.381 -14.063 1.00 57.00 208 THR A N 1
ATOM 1569 C CA . THR A 1 208 ? -3.981 -0.035 -12.725 1.00 57.00 208 THR A CA 1
ATOM 1570 C C . THR A 1 208 ? -4.741 0.694 -11.619 1.00 57.00 208 THR A C 1
ATOM 1572 O O . THR A 1 208 ? -5.220 0.043 -10.688 1.00 57.00 208 THR A O 1
ATOM 1575 N N . ILE A 1 209 ? -4.956 2.009 -11.754 1.00 60.09 209 ILE A N 1
ATOM 1576 C CA . ILE A 1 209 ? -5.776 2.790 -10.813 1.00 60.09 209 ILE A CA 1
ATOM 1577 C C . ILE A 1 209 ? -7.233 2.312 -10.839 1.00 60.09 209 ILE A C 1
ATOM 1579 O O . ILE A 1 209 ? -7.823 2.090 -9.778 1.00 60.09 209 ILE A O 1
ATOM 1583 N N . ILE A 1 210 ? -7.807 2.068 -12.027 1.00 56.56 210 ILE A N 1
ATOM 1584 C CA . ILE A 1 210 ? -9.139 1.455 -12.135 1.00 56.56 210 ILE A CA 1
ATOM 1585 C C . ILE A 1 210 ? -9.126 0.065 -11.506 1.00 56.56 210 ILE A C 1
ATOM 1587 O O . ILE A 1 210 ? -10.078 -0.270 -10.816 1.00 56.56 210 ILE A O 1
ATOM 1591 N N . LEU A 1 211 ? -8.082 -0.749 -11.681 1.00 54.69 211 LEU A N 1
ATOM 1592 C CA . LEU A 1 211 ? -8.042 -2.093 -11.104 1.00 54.69 211 LEU A CA 1
ATOM 1593 C C . LEU A 1 211 ? -8.027 -2.056 -9.573 1.00 54.69 211 LEU A C 1
ATOM 1595 O O . LEU A 1 211 ? -8.753 -2.839 -8.966 1.00 54.69 211 LEU A O 1
ATOM 1599 N N . ILE A 1 212 ? -7.267 -1.143 -8.955 1.00 64.88 212 ILE A N 1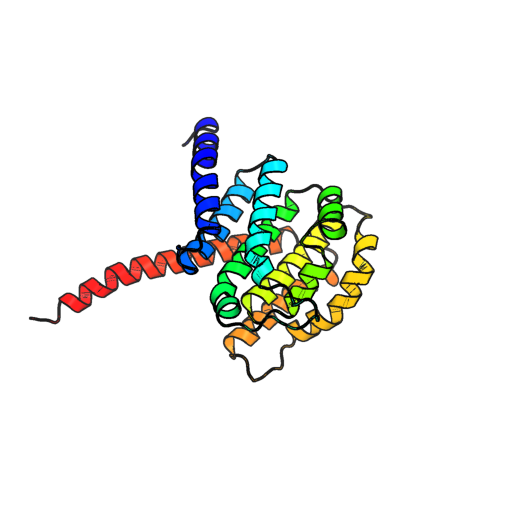
ATOM 1600 C CA . ILE A 1 212 ? -7.266 -0.933 -7.498 1.00 64.88 212 ILE A CA 1
ATOM 1601 C C . ILE A 1 212 ? -8.622 -0.402 -7.052 1.00 64.88 212 ILE A C 1
ATOM 1603 O O . ILE A 1 212 ? -9.260 -1.024 -6.210 1.00 64.88 212 ILE A O 1
ATOM 1607 N N . SER A 1 213 ? -9.112 0.685 -7.649 1.00 57.53 213 SER A N 1
ATOM 1608 C CA . SER A 1 213 ? -10.410 1.272 -7.295 1.00 57.53 213 SER A CA 1
ATOM 1609 C C . SER A 1 213 ? -11.542 0.249 -7.437 1.00 57.53 213 SER A C 1
ATOM 1611 O O . SER A 1 213 ? -12.319 0.030 -6.509 1.00 57.53 213 SER A O 1
ATOM 1613 N N . GLN A 1 214 ? -11.572 -0.496 -8.541 1.00 53.25 214 GLN A N 1
ATOM 1614 C CA . GLN A 1 214 ? -12.533 -1.561 -8.801 1.00 53.25 214 GLN A CA 1
ATOM 1615 C C . GLN A 1 214 ? -12.336 -2.751 -7.852 1.00 53.25 214 GLN A C 1
ATOM 1617 O O . GLN A 1 214 ? -13.325 -3.348 -7.436 1.00 53.25 214 GLN A O 1
ATOM 1622 N N . HIS A 1 215 ? -11.105 -3.125 -7.488 1.00 64.00 215 HIS A N 1
ATOM 1623 C CA . HIS A 1 215 ? -10.838 -4.185 -6.512 1.00 64.00 215 HIS A CA 1
ATOM 1624 C C . HIS A 1 215 ? -11.306 -3.782 -5.110 1.00 64.00 215 HIS A C 1
ATOM 1626 O O . HIS A 1 215 ? -12.014 -4.560 -4.468 1.00 64.00 215 HIS A O 1
ATOM 1632 N N . LEU A 1 216 ? -10.996 -2.559 -4.674 1.00 63.25 216 LEU A N 1
ATOM 1633 C CA . LEU A 1 216 ? -11.445 -1.977 -3.410 1.00 63.25 216 LEU A CA 1
ATOM 1634 C C . LEU A 1 216 ? -12.979 -1.893 -3.370 1.00 63.25 216 LEU A C 1
ATOM 1636 O O . LEU A 1 216 ? -13.604 -2.412 -2.442 1.00 63.25 216 LEU A O 1
ATOM 1640 N N . GLN A 1 217 ? -13.609 -1.364 -4.423 1.00 58.62 217 GLN A N 1
ATOM 1641 C CA . GLN A 1 217 ? -15.069 -1.293 -4.551 1.00 58.62 217 GLN A CA 1
ATOM 1642 C C . GLN A 1 217 ? -15.724 -2.680 -4.606 1.00 58.62 217 GLN A C 1
ATOM 1644 O O . GLN A 1 217 ? -16.745 -2.914 -3.955 1.00 58.62 217 GLN A O 1
ATOM 1649 N N . ASN A 1 218 ? -15.149 -3.632 -5.346 1.00 59.00 218 ASN A N 1
ATOM 1650 C CA . ASN A 1 218 ? -15.672 -4.995 -5.442 1.00 59.00 218 ASN A CA 1
ATOM 1651 C C . ASN A 1 218 ? -15.524 -5.754 -4.120 1.00 59.00 218 ASN A C 1
ATOM 1653 O O . ASN A 1 218 ? -16.434 -6.504 -3.759 1.00 59.00 218 ASN A O 1
ATOM 1657 N N . ASN A 1 219 ? -14.424 -5.564 -3.389 1.00 59.00 219 ASN A N 1
ATOM 1658 C CA . ASN A 1 219 ? -14.223 -6.148 -2.064 1.00 59.00 219 ASN A CA 1
ATOM 1659 C C . ASN A 1 219 ? -15.242 -5.592 -1.067 1.00 59.00 219 ASN A C 1
ATOM 1661 O O . ASN A 1 219 ? -15.941 -6.385 -0.424 1.00 59.00 219 ASN A O 1
ATOM 1665 N N . ALA A 1 220 ? -15.415 -4.267 -1.022 1.00 54.91 220 ALA A N 1
ATOM 1666 C CA . ALA A 1 220 ? -16.428 -3.609 -0.200 1.00 54.91 220 ALA A CA 1
ATOM 1667 C C . ALA A 1 220 ? -17.845 -4.110 -0.550 1.00 54.91 220 ALA A C 1
ATOM 1669 O O . ALA A 1 220 ? -18.605 -4.538 0.324 1.00 54.91 220 ALA A O 1
ATOM 1670 N N . ALA A 1 221 ? -18.188 -4.180 -1.842 1.00 46.06 221 ALA A N 1
ATOM 1671 C CA . ALA A 1 221 ? -19.489 -4.662 -2.307 1.00 46.06 221 ALA A CA 1
ATOM 1672 C C . ALA A 1 221 ? -19.719 -6.157 -2.014 1.00 46.06 221 ALA A C 1
ATOM 1674 O O . ALA A 1 221 ? -20.826 -6.567 -1.644 1.00 46.06 221 ALA A O 1
ATOM 1675 N N . CYS A 1 222 ? -18.697 -7.002 -2.164 1.00 51.53 222 CYS A N 1
ATOM 1676 C CA . CYS A 1 222 ? -18.783 -8.436 -1.886 1.00 51.53 222 CYS A CA 1
ATOM 1677 C C . CYS A 1 222 ? -18.945 -8.709 -0.380 1.00 51.53 222 CYS A C 1
ATOM 1679 O O . CYS A 1 222 ? -19.783 -9.531 0.021 1.00 51.53 222 CYS A O 1
ATOM 1681 N N . LYS A 1 223 ? -18.225 -7.965 0.469 1.00 58.06 223 LYS A N 1
ATOM 1682 C CA . LYS A 1 223 ? -18.371 -8.020 1.932 1.00 58.06 223 LYS A CA 1
ATOM 1683 C C . LYS A 1 223 ? -19.736 -7.500 2.386 1.00 58.06 223 LYS A C 1
ATOM 1685 O O . LYS A 1 223 ? -20.413 -8.204 3.138 1.00 58.06 223 LYS A O 1
ATOM 1690 N N . ALA A 1 224 ? -20.214 -6.374 1.850 1.00 48.22 224 ALA A N 1
ATOM 1691 C CA . ALA A 1 224 ? -21.552 -5.845 2.135 1.00 48.22 224 ALA A CA 1
ATOM 1692 C C . ALA A 1 224 ? -22.662 -6.854 1.785 1.00 48.22 224 ALA A C 1
ATOM 1694 O O . ALA A 1 224 ? -23.563 -7.113 2.588 1.00 48.22 224 ALA A O 1
ATOM 1695 N N . ARG A 1 225 ? -22.557 -7.522 0.626 1.00 58.31 225 ARG A N 1
ATOM 1696 C CA . ARG A 1 225 ? -23.473 -8.611 0.234 1.00 58.31 225 ARG A CA 1
ATOM 1697 C C . ARG A 1 225 ? -23.404 -9.799 1.194 1.00 58.31 225 ARG A C 1
ATOM 1699 O O . ARG A 1 225 ? -24.431 -10.410 1.484 1.00 58.31 225 ARG A O 1
ATOM 1706 N N . THR A 1 226 ? -22.219 -10.133 1.694 1.00 63.44 226 THR A N 1
ATOM 1707 C CA . THR A 1 226 ? -22.024 -11.243 2.639 1.00 63.44 226 THR A CA 1
ATOM 1708 C C . THR A 1 226 ? -22.628 -10.932 4.011 1.00 63.44 226 THR A C 1
ATOM 1710 O O . THR A 1 226 ? -23.323 -11.781 4.576 1.00 63.44 226 THR A O 1
ATOM 1713 N N . LEU A 1 227 ? -22.452 -9.709 4.516 1.00 60.22 227 LEU A N 1
ATOM 1714 C CA . LEU A 1 227 ? -23.058 -9.229 5.764 1.00 60.22 227 LEU A CA 1
ATOM 1715 C C . LEU A 1 227 ? -24.591 -9.173 5.669 1.00 60.22 227 LEU A C 1
ATOM 1717 O O . LEU A 1 227 ? -25.285 -9.702 6.542 1.00 60.22 227 LEU A O 1
ATOM 1721 N N . ALA A 1 228 ? -25.131 -8.645 4.565 1.00 57.72 228 ALA A N 1
ATOM 1722 C CA . ALA A 1 228 ? -26.572 -8.633 4.304 1.00 57.72 228 ALA A CA 1
ATOM 1723 C C . ALA A 1 228 ? -27.170 -10.053 4.232 1.00 57.72 228 ALA A C 1
ATOM 1725 O O . ALA A 1 228 ? -28.280 -10.299 4.709 1.00 57.72 228 ALA A O 1
ATOM 1726 N N . ARG A 1 229 ? -26.422 -11.016 3.674 1.00 60.44 229 ARG A N 1
ATOM 1727 C CA . ARG A 1 229 ? -26.832 -12.428 3.610 1.00 60.44 229 ARG A CA 1
ATOM 1728 C C . ARG A 1 229 ? -26.760 -13.128 4.967 1.00 60.44 229 ARG A C 1
ATOM 1730 O O . ARG A 1 229 ? -27.687 -13.874 5.271 1.00 60.44 229 ARG A O 1
ATOM 1737 N N . LYS A 1 230 ? -25.737 -12.877 5.798 1.00 60.06 230 LYS A N 1
ATOM 1738 C CA . LYS A 1 230 ? -25.651 -13.423 7.172 1.00 60.06 230 LYS A CA 1
ATOM 1739 C C . LYS A 1 230 ? -26.868 -13.017 8.013 1.00 60.06 230 LYS A C 1
ATOM 1741 O O . LYS A 1 230 ? -27.528 -13.890 8.562 1.00 60.06 230 LYS A O 1
ATOM 1746 N N . LYS A 1 231 ? -27.269 -11.740 7.967 1.00 57.44 231 LYS A N 1
ATOM 1747 C CA . LYS A 1 231 ? -28.469 -11.221 8.661 1.00 57.44 231 LYS A CA 1
ATOM 1748 C C . LYS A 1 231 ? -29.783 -11.908 8.250 1.00 57.44 231 LYS A C 1
ATOM 1750 O O . LYS A 1 231 ? -30.731 -11.959 9.029 1.00 57.44 231 LYS A O 1
ATOM 1755 N N . ASN A 1 232 ? -29.863 -12.429 7.025 1.00 54.16 232 ASN A N 1
ATOM 1756 C CA . ASN A 1 232 ? -31.035 -13.159 6.527 1.00 54.16 232 ASN A CA 1
ATOM 1757 C C . ASN A 1 232 ? -30.914 -14.686 6.664 1.00 54.16 232 ASN A C 1
ATOM 1759 O O . ASN A 1 232 ? -31.918 -15.382 6.522 1.00 54.16 232 ASN A O 1
ATOM 1763 N N . ARG A 1 233 ? -29.718 -15.214 6.945 1.00 52.53 233 ARG A N 1
ATOM 1764 C CA . ARG A 1 233 ? -29.467 -16.648 7.130 1.00 52.53 233 ARG A CA 1
ATOM 1765 C C . ARG A 1 233 ? -29.984 -17.134 8.485 1.00 52.53 233 ARG A C 1
ATOM 1767 O O . ARG A 1 233 ? -30.625 -18.179 8.530 1.00 52.53 233 ARG A O 1
ATOM 1774 N N . ASP A 1 234 ? -29.816 -16.334 9.536 1.00 57.16 234 ASP A N 1
ATOM 1775 C CA . ASP A 1 234 ? -30.238 -16.697 10.899 1.00 57.16 234 ASP A CA 1
ATOM 1776 C C . ASP A 1 234 ? -31.764 -16.702 11.089 1.00 57.16 234 ASP A C 1
ATOM 1778 O O . ASP A 1 234 ? -32.294 -17.371 11.974 1.00 57.16 234 ASP A O 1
ATOM 1782 N N . LYS A 1 235 ? -32.502 -16.045 10.186 1.00 54.69 235 LYS A N 1
ATOM 1783 C CA . LYS A 1 235 ? -33.973 -16.070 10.168 1.00 54.69 235 LYS A CA 1
ATOM 1784 C C . LYS A 1 235 ? -34.552 -17.446 9.826 1.00 54.69 235 LYS A C 1
ATOM 1786 O O . LYS A 1 235 ? -35.706 -17.702 10.144 1.00 54.69 235 LYS A O 1
ATOM 1791 N N . ARG A 1 236 ? -33.783 -18.322 9.164 1.00 52.56 236 ARG A N 1
ATOM 1792 C CA . ARG A 1 236 ? -34.226 -19.686 8.824 1.00 52.56 236 ARG A CA 1
ATOM 1793 C C . ARG A 1 236 ? -33.883 -20.714 9.904 1.00 52.56 236 ARG A C 1
ATOM 1795 O O . ARG A 1 236 ? -34.579 -21.715 10.000 1.00 52.56 236 ARG A O 1
ATOM 1802 N N . SER A 1 237 ? -32.866 -20.472 10.730 1.00 54.03 237 SER A N 1
ATOM 1803 C CA . SER A 1 237 ? -32.456 -21.384 11.811 1.00 54.03 237 SER A CA 1
ATOM 1804 C C . SER A 1 237 ? -33.373 -21.312 13.036 1.00 54.03 237 SER A C 1
ATOM 1806 O O . SER A 1 237 ? -33.534 -22.311 13.724 1.00 54.03 237 SER A O 1
ATOM 1808 N N . ALA A 1 238 ? -34.024 -20.169 13.280 1.00 51.44 238 ALA A N 1
ATOM 1809 C CA . ALA A 1 238 ? -35.011 -20.023 14.356 1.00 51.44 238 ALA A CA 1
ATOM 1810 C C . ALA A 1 238 ? -36.374 -20.685 14.049 1.00 51.44 238 ALA A C 1
ATOM 1812 O O . ALA A 1 238 ? -37.202 -20.819 14.942 1.00 51.44 238 ALA A O 1
ATOM 1813 N N . ALA A 1 239 ? -36.610 -21.120 12.805 1.00 53.19 239 ALA A N 1
ATOM 1814 C CA . ALA A 1 239 ? -37.861 -21.750 12.372 1.00 53.19 239 ALA A CA 1
ATOM 1815 C C . ALA A 1 239 ? -37.840 -23.296 12.432 1.00 53.19 239 ALA A C 1
ATOM 1817 O O . ALA A 1 239 ? -38.755 -23.933 11.923 1.00 53.19 239 ALA A O 1
ATOM 1818 N N . LEU A 1 240 ? -36.804 -23.900 13.028 1.00 51.78 240 LEU A N 1
ATOM 1819 C CA . LEU A 1 240 ? -36.615 -25.358 13.146 1.00 51.78 240 LEU A CA 1
ATOM 1820 C C . LEU A 1 240 ? -36.591 -25.856 14.609 1.00 51.78 240 LEU A C 1
ATOM 1822 O O . LEU A 1 240 ? -36.127 -26.961 14.868 1.00 51.78 240 LEU A O 1
ATOM 1826 N N . ALA A 1 241 ? -37.069 -25.046 15.562 1.00 53.09 241 ALA A N 1
ATOM 1827 C CA . ALA A 1 241 ? -37.104 -25.370 16.997 1.00 53.09 241 ALA A CA 1
ATOM 1828 C C . ALA A 1 241 ? -38.524 -25.387 17.611 1.00 53.09 241 ALA A C 1
ATOM 1830 O O . ALA A 1 241 ? -38.679 -25.151 18.808 1.00 53.09 241 ALA A O 1
ATOM 1831 N N . MET A 1 242 ? -39.552 -25.675 16.810 1.00 41.16 242 MET A N 1
ATOM 1832 C CA . MET A 1 242 ? -40.881 -26.111 17.273 1.00 41.16 242 MET A CA 1
ATOM 1833 C C . MET A 1 242 ? -41.276 -27.377 16.523 1.00 41.16 242 MET A C 1
ATOM 1835 O O . MET A 1 242 ? -42.015 -28.185 17.121 1.00 41.16 242 MET A O 1
#